Protein AF-O74449-F1 (afdb_monomer_lite)

pLDDT: mean 75.25, std 17.98, range [27.23, 94.94]

Foldseek 3Di:
DDDPPDQQPCPDLLNVLVVCVVVVVLVVSLVSLVVVLPDPPDDPVSNLVSLLSNLLSCLLVVHAPVVNVVVQCVSVVNDHDLVSVQSSLVSNLVRDDDELVSLVVVLVVCVVNLCSLVPDPCVLVRLVSNLVRCLVNVNCVSSLVSLVVDPDPSSVVSNVVSVVSVVVVVVVVVVVVPDDDDDPVVVLVVVVVVLVVVVVCCCCVVVVVVVVVCVPPDPCPVVVVVVVVVVVVVVVVVVVVVVCVPPCDDSVVVVVVSVVVVVVVD

Structure (mmCIF, N/CA/C/O backbone):
data_AF-O74449-F1
#
_entry.id   AF-O74449-F1
#
loop_
_atom_site.group_PDB
_atom_site.id
_atom_site.type_symbol
_atom_site.label_atom_id
_atom_site.label_alt_id
_atom_site.label_comp_id
_atom_site.label_asym_id
_atom_site.label_entity_id
_atom_site.label_seq_id
_atom_site.pdbx_PDB_ins_code
_atom_site.Cartn_x
_atom_site.Cartn_y
_atom_site.Cartn_z
_atom_site.occupancy
_atom_site.B_iso_or_equiv
_atom_site.auth_seq_id
_atom_site.auth_comp_id
_atom_site.auth_asym_id
_atom_site.auth_atom_id
_atom_site.pdbx_PDB_model_num
ATOM 1 N N . MET A 1 1 ? 15.857 12.775 5.381 1.00 32.34 1 MET A N 1
ATOM 2 C CA . MET A 1 1 ? 16.836 12.946 4.287 1.00 32.34 1 MET A CA 1
ATOM 3 C C . MET A 1 1 ? 16.073 13.401 3.056 1.00 32.34 1 MET A C 1
ATOM 5 O O . MET A 1 1 ? 15.178 12.687 2.630 1.00 32.34 1 MET A O 1
ATOM 9 N N . ALA A 1 2 ? 16.345 14.603 2.548 1.00 27.27 2 ALA A N 1
ATOM 10 C CA . ALA A 1 2 ? 15.782 15.055 1.280 1.00 27.27 2 ALA A CA 1
ATOM 11 C C . ALA A 1 2 ? 16.576 14.384 0.153 1.00 27.27 2 ALA A C 1
ATOM 13 O O . ALA A 1 2 ? 17.736 14.726 -0.070 1.00 27.27 2 ALA A O 1
ATOM 14 N N . SER A 1 3 ? 15.977 13.386 -0.498 1.00 27.23 3 SER A N 1
ATOM 15 C CA . SER A 1 3 ? 16.493 12.860 -1.760 1.00 27.23 3 SER A CA 1
ATOM 16 C C . SER A 1 3 ? 16.359 13.972 -2.793 1.00 27.23 3 SER A C 1
ATOM 18 O O . SER A 1 3 ? 15.248 14.414 -3.091 1.00 27.23 3 SER A O 1
ATOM 20 N N . ALA A 1 4 ? 17.489 14.485 -3.273 1.00 31.31 4 ALA A N 1
ATOM 21 C CA . ALA A 1 4 ? 17.517 15.398 -4.400 1.00 31.31 4 ALA A CA 1
ATOM 22 C C . ALA A 1 4 ? 17.011 14.631 -5.628 1.00 31.31 4 ALA A C 1
ATOM 24 O O . ALA A 1 4 ? 17.752 13.867 -6.245 1.00 31.31 4 ALA A O 1
ATOM 25 N N . THR A 1 5 ? 15.734 14.806 -5.963 1.00 40.56 5 THR A N 1
ATOM 26 C CA . THR A 1 5 ? 15.183 14.377 -7.244 1.00 40.56 5 THR A CA 1
ATOM 27 C C . THR A 1 5 ? 15.921 15.146 -8.334 1.00 40.56 5 THR A C 1
ATOM 29 O O . THR A 1 5 ? 15.710 16.343 -8.531 1.00 40.56 5 THR A O 1
ATOM 32 N N . LEU A 1 6 ? 16.857 14.463 -9.004 1.00 39.69 6 LEU A N 1
ATOM 33 C CA . LEU A 1 6 ? 17.461 14.928 -10.252 1.00 39.69 6 LEU A CA 1
ATOM 34 C C . LEU A 1 6 ? 16.340 15.455 -11.162 1.00 39.69 6 LEU A C 1
ATOM 36 O O . LEU A 1 6 ? 15.287 14.813 -11.229 1.00 39.69 6 LEU A O 1
ATOM 40 N N . PRO A 1 7 ? 16.523 16.603 -11.841 1.00 49.44 7 PRO A N 1
ATOM 41 C CA . PRO A 1 7 ? 15.507 17.118 -12.746 1.00 49.44 7 PRO A CA 1
ATOM 42 C C . PRO A 1 7 ? 15.209 16.038 -13.785 1.00 49.44 7 PRO A C 1
ATOM 44 O O . PRO A 1 7 ? 16.076 15.665 -14.574 1.00 49.44 7 PRO A O 1
ATOM 47 N N . MET A 1 8 ? 13.997 15.488 -13.722 1.00 59.91 8 MET A N 1
ATOM 48 C CA . MET A 1 8 ? 13.548 14.443 -14.628 1.00 59.91 8 MET A CA 1
ATOM 49 C C . MET A 1 8 ? 13.644 14.993 -16.054 1.00 59.91 8 MET A C 1
ATOM 51 O O . MET A 1 8 ? 13.137 16.084 -16.327 1.00 59.91 8 MET A O 1
ATOM 55 N N . ASP A 1 9 ? 14.336 14.290 -16.954 1.00 67.06 9 ASP A N 1
ATOM 56 C CA . ASP A 1 9 ? 14.479 14.765 -18.329 1.00 67.06 9 ASP A CA 1
ATOM 57 C C . ASP A 1 9 ? 13.122 14.688 -19.035 1.00 67.06 9 ASP A C 1
ATOM 59 O O . ASP A 1 9 ? 12.691 13.627 -19.501 1.00 67.06 9 ASP A O 1
ATOM 63 N N . TYR A 1 10 ? 12.453 15.841 -19.116 1.00 72.94 10 TYR A N 1
ATOM 64 C CA . TYR A 1 10 ? 11.158 16.026 -19.766 1.00 72.94 10 TYR A CA 1
ATOM 65 C C . TYR A 1 10 ? 11.152 15.664 -21.260 1.00 72.94 10 TYR A C 1
ATOM 67 O O . TYR A 1 10 ? 10.082 15.660 -21.867 1.00 72.94 10 TYR A O 1
ATOM 75 N N . LYS A 1 11 ? 12.313 15.377 -21.867 1.00 78.69 11 LYS A N 1
ATOM 76 C CA . LYS A 1 11 ? 12.417 14.877 -23.246 1.00 78.69 11 LYS A CA 1
ATOM 77 C C . LYS A 1 11 ? 12.173 13.375 -23.364 1.00 78.69 11 LYS A C 1
ATOM 79 O O . LYS A 1 11 ? 11.877 12.898 -24.457 1.00 78.69 11 LYS A O 1
ATOM 84 N N . THR A 1 12 ? 12.306 12.625 -22.274 1.00 84.62 12 THR A N 1
ATOM 85 C CA . THR A 1 12 ? 11.960 11.198 -22.262 1.00 84.62 12 THR A CA 1
ATOM 86 C C . THR A 1 12 ? 10.437 11.031 -22.248 1.00 84.62 12 THR A C 1
ATOM 88 O O . THR A 1 12 ? 9.750 11.902 -21.714 1.00 84.62 12 THR A O 1
ATOM 91 N N . PRO A 1 13 ? 9.866 9.930 -22.776 1.00 87.88 13 PRO A N 1
ATOM 92 C CA . PRO A 1 13 ? 8.419 9.720 -22.711 1.00 87.88 13 PRO A CA 1
ATOM 93 C C . PRO A 1 13 ? 7.884 9.718 -21.272 1.00 87.88 13 PRO A C 1
ATOM 95 O O . PRO A 1 13 ? 6.854 10.330 -21.003 1.00 87.88 13 PRO A O 1
ATOM 98 N N . PHE A 1 14 ? 8.621 9.108 -20.335 1.00 89.31 14 PHE A N 1
ATOM 99 C CA . PHE A 1 14 ? 8.291 9.140 -18.909 1.00 89.31 14 PHE A CA 1
ATOM 100 C C . PHE A 1 14 ? 8.346 10.561 -18.332 1.00 89.31 14 PHE A C 1
ATOM 102 O O . PHE A 1 14 ? 7.378 11.011 -17.724 1.00 89.31 14 PHE A O 1
ATOM 109 N N . GLY A 1 15 ? 9.430 11.306 -18.579 1.00 87.38 15 GLY A N 1
ATOM 110 C CA . GLY A 1 15 ? 9.534 12.696 -18.137 1.00 87.38 15 GLY A CA 1
ATOM 111 C C . GLY A 1 15 ? 8.420 13.563 -18.722 1.00 87.38 15 GLY A C 1
ATOM 112 O O . GLY A 1 15 ? 7.782 14.323 -17.999 1.00 87.38 15 GLY A O 1
ATOM 113 N N . TYR A 1 16 ? 8.115 13.414 -20.011 1.00 91.25 16 TYR A N 1
ATOM 114 C CA . TYR A 1 16 ? 7.020 14.134 -20.655 1.00 91.25 16 TYR A CA 1
ATOM 115 C C . TYR A 1 16 ? 5.657 13.793 -20.035 1.00 91.25 16 TYR A C 1
ATOM 117 O O . TYR A 1 16 ? 4.866 14.699 -19.775 1.00 91.25 16 TYR A O 1
ATOM 125 N N . ALA A 1 17 ? 5.399 12.523 -19.717 1.00 92.31 17 ALA A N 1
ATOM 126 C CA . ALA A 1 17 ? 4.199 12.132 -18.985 1.00 92.31 17 ALA A CA 1
ATOM 127 C C . ALA A 1 17 ? 4.136 12.769 -17.589 1.00 92.31 17 ALA A C 1
ATOM 129 O O . ALA A 1 17 ? 3.095 13.309 -17.210 1.00 92.31 17 ALA A O 1
ATOM 130 N N . TYR A 1 18 ? 5.246 12.776 -16.848 1.00 89.44 18 TYR A N 1
ATOM 131 C CA . TYR A 1 18 ? 5.324 13.434 -15.543 1.00 89.44 18 TYR A CA 1
ATOM 132 C C . TYR A 1 18 ? 5.055 14.942 -15.648 1.00 89.44 18 TYR A C 1
ATOM 134 O O . TYR A 1 18 ? 4.307 15.495 -14.845 1.00 89.44 18 TYR A O 1
ATOM 142 N N . LYS A 1 19 ? 5.569 15.611 -16.688 1.00 90.12 19 LYS A N 1
ATOM 143 C CA . LYS A 1 19 ? 5.239 17.015 -16.976 1.00 90.12 19 LYS A CA 1
ATOM 144 C C . LYS A 1 19 ? 3.739 17.218 -17.175 1.00 90.12 19 LYS A C 1
ATOM 146 O O . LYS A 1 19 ? 3.170 18.125 -16.579 1.00 90.12 19 LYS A O 1
ATOM 151 N N . LEU A 1 20 ? 3.109 16.395 -18.016 1.00 91.69 20 LEU A N 1
ATOM 152 C CA . LEU A 1 20 ? 1.672 16.484 -18.290 1.00 91.69 20 LEU A CA 1
ATOM 153 C C . LEU A 1 20 ? 0.843 16.281 -17.019 1.00 91.69 20 LEU A C 1
ATOM 155 O O . LEU A 1 20 ? -0.128 17.002 -16.817 1.00 91.69 20 LEU A O 1
ATOM 159 N N . TYR A 1 21 ? 1.257 15.355 -16.155 1.00 90.56 21 TYR A N 1
ATOM 160 C CA . TYR A 1 21 ? 0.638 15.132 -14.851 1.00 90.56 21 TYR A CA 1
ATOM 161 C C . TYR A 1 21 ? 0.740 16.370 -13.947 1.00 90.56 21 TYR A C 1
ATOM 163 O O . TYR A 1 21 ? -0.271 16.860 -13.456 1.00 90.56 21 TYR A O 1
ATOM 171 N N . VAL A 1 22 ? 1.931 16.964 -13.813 1.00 89.56 22 VAL A N 1
ATOM 172 C CA . VAL A 1 22 ? 2.123 18.204 -13.033 1.00 89.56 22 VAL A CA 1
ATOM 173 C C . VAL A 1 22 ? 1.316 19.383 -13.608 1.00 89.56 22 VAL A C 1
ATOM 175 O O . VAL A 1 22 ? 0.885 20.263 -12.866 1.00 89.56 22 VAL A O 1
ATOM 178 N N . GLU A 1 23 ? 1.073 19.400 -14.921 1.00 89.38 23 GLU A N 1
ATOM 179 C CA . GLU A 1 23 ? 0.208 20.377 -15.600 1.00 89.38 23 GLU A CA 1
ATOM 180 C C . GLU A 1 23 ? -1.305 20.081 -15.463 1.00 89.38 23 GLU A C 1
ATOM 182 O O . GLU A 1 23 ? -2.114 20.824 -16.023 1.00 89.38 23 GLU A O 1
ATOM 187 N N . GLY A 1 24 ? -1.706 19.018 -14.753 1.00 88.12 24 GLY A N 1
ATOM 188 C CA . GLY A 1 24 ? -3.107 18.608 -14.577 1.00 88.12 24 GLY A CA 1
ATOM 189 C C . GLY A 1 24 ? -3.745 17.998 -15.831 1.00 88.12 24 GLY A C 1
ATOM 190 O O . GLY A 1 24 ? -4.963 18.043 -16.003 1.00 88.12 24 GLY A O 1
ATOM 191 N N . LYS A 1 25 ? -2.932 17.474 -16.756 1.00 92.44 25 LYS A N 1
ATOM 192 C CA . LYS A 1 25 ? -3.372 16.805 -17.992 1.00 92.44 25 LYS A CA 1
ATOM 193 C C . LYS A 1 25 ? -3.336 15.285 -17.825 1.00 92.44 25 LYS A C 1
ATOM 195 O O . LYS A 1 25 ? -2.714 14.584 -18.625 1.00 92.44 25 LYS A O 1
ATOM 200 N N . ASP A 1 26 ? -4.026 14.789 -16.806 1.00 92.00 26 ASP A N 1
ATOM 201 C CA . ASP A 1 26 ? -3.977 13.399 -16.335 1.00 92.00 26 ASP A CA 1
ATOM 202 C C . ASP A 1 26 ? -4.237 12.371 -17.443 1.00 92.00 26 ASP A C 1
ATOM 204 O O . ASP A 1 26 ? -3.432 11.470 -17.647 1.00 92.00 26 ASP A O 1
ATOM 208 N N . GLU A 1 27 ? -5.296 12.557 -18.238 1.00 93.94 27 GLU A N 1
ATOM 209 C CA . GLU A 1 27 ? -5.636 11.657 -19.356 1.00 93.94 27 GLU A CA 1
ATOM 210 C C . GLU A 1 27 ? -4.529 11.585 -20.418 1.00 93.94 27 GLU A C 1
ATOM 212 O O . GLU A 1 27 ? -4.228 10.521 -20.959 1.00 93.94 27 GLU A O 1
ATOM 217 N N . HIS A 1 28 ? -3.879 12.717 -20.708 1.00 94.94 28 HIS A N 1
ATOM 218 C CA . HIS A 1 28 ? -2.774 12.741 -21.666 1.00 94.94 28 HIS A CA 1
ATOM 219 C C . HIS A 1 28 ? -1.523 12.103 -21.060 1.00 94.94 28 HIS A C 1
ATOM 221 O O . HIS A 1 28 ? -0.805 11.396 -21.761 1.00 94.94 28 HIS A O 1
ATOM 227 N N . SER A 1 29 ? -1.269 12.327 -19.768 1.00 93.56 29 SER A N 1
ATOM 228 C CA . SER A 1 29 ? -0.182 11.668 -19.044 1.00 93.56 29 SER A CA 1
ATOM 229 C C . SER A 1 29 ? -0.352 10.146 -19.068 1.00 93.56 29 SER A C 1
ATOM 231 O O . SER A 1 29 ? 0.552 9.447 -19.526 1.00 93.56 29 SER A O 1
ATOM 233 N N . LEU A 1 30 ? -1.538 9.642 -18.706 1.00 94.38 30 LEU A N 1
ATOM 234 C CA . LEU A 1 30 ? -1.885 8.220 -18.769 1.00 94.38 30 LEU A CA 1
ATOM 235 C C . LEU A 1 30 ? -1.706 7.646 -20.173 1.00 94.38 30 LEU A C 1
ATOM 237 O O . LEU A 1 30 ? -1.096 6.593 -20.324 1.00 94.38 30 LEU A O 1
ATOM 241 N N . TYR A 1 31 ? -2.161 8.348 -21.213 1.00 94.50 31 TYR A N 1
ATOM 242 C CA . TYR A 1 31 ? -1.970 7.901 -22.594 1.00 94.50 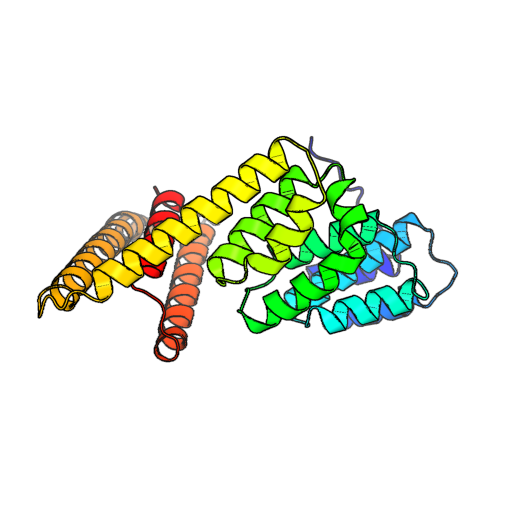31 TYR A CA 1
ATOM 243 C C . TYR A 1 31 ? -0.486 7.737 -22.965 1.00 94.50 31 TYR A C 1
ATOM 245 O O . TYR A 1 31 ? -0.102 6.758 -23.612 1.00 94.50 31 TYR A O 1
ATOM 253 N N . ILE A 1 32 ? 0.374 8.677 -22.559 1.00 93.00 32 ILE A N 1
ATOM 254 C CA . ILE A 1 32 ? 1.818 8.580 -22.809 1.00 93.00 32 ILE A CA 1
ATOM 255 C C . ILE A 1 32 ? 2.437 7.438 -21.993 1.00 93.00 32 ILE A C 1
ATOM 257 O O . ILE A 1 32 ? 3.229 6.676 -22.549 1.00 93.00 32 ILE A O 1
ATOM 261 N N . LEU A 1 33 ? 2.057 7.277 -20.720 1.00 93.56 33 LEU A N 1
ATOM 262 C CA . LEU A 1 33 ? 2.532 6.184 -19.862 1.00 93.56 33 LEU A CA 1
ATOM 263 C C . LEU A 1 33 ? 2.132 4.818 -20.410 1.00 93.56 33 LEU A C 1
ATOM 265 O O . LEU A 1 33 ? 2.965 3.923 -20.476 1.00 93.56 33 LEU A O 1
ATOM 269 N N . ASP A 1 34 ? 0.900 4.669 -20.884 1.00 92.06 34 ASP A N 1
ATOM 270 C CA . ASP A 1 34 ? 0.403 3.424 -21.462 1.00 92.06 34 ASP A CA 1
ATOM 271 C C . ASP A 1 34 ? 1.179 3.009 -22.706 1.00 92.06 34 ASP A C 1
ATOM 273 O O . ASP A 1 34 ? 1.490 1.832 -22.887 1.00 92.06 34 ASP A O 1
ATOM 277 N N . ASN A 1 35 ? 1.515 3.971 -23.563 1.00 90.44 35 ASN A N 1
ATOM 278 C CA . ASN A 1 35 ? 2.356 3.709 -24.726 1.00 90.44 35 ASN A CA 1
ATOM 279 C C . ASN A 1 35 ? 3.802 3.423 -24.319 1.00 90.44 35 ASN A C 1
ATOM 281 O O . ASN A 1 35 ? 4.443 2.562 -24.914 1.00 90.44 35 ASN A O 1
ATOM 285 N N . TYR A 1 36 ? 4.313 4.117 -23.301 1.00 89.44 36 TYR A N 1
ATOM 286 C CA . TYR A 1 36 ? 5.655 3.894 -22.778 1.00 89.44 36 TYR A CA 1
ATOM 287 C C . TYR A 1 36 ? 5.809 2.486 -22.190 1.00 89.44 36 TYR A C 1
ATOM 289 O O . TYR A 1 36 ? 6.728 1.774 -22.575 1.00 89.44 36 TYR A O 1
ATOM 297 N N . LEU A 1 37 ? 4.875 2.047 -21.345 1.00 89.94 37 LEU A N 1
ATOM 298 C CA . LEU A 1 37 ? 4.890 0.730 -20.700 1.00 89.94 37 LEU A CA 1
ATOM 299 C C . LEU A 1 37 ? 4.710 -0.431 -21.695 1.00 89.94 37 LEU A C 1
ATOM 301 O O . LEU A 1 37 ? 5.245 -1.513 -21.483 1.00 89.94 37 LEU A O 1
ATOM 305 N N . LYS A 1 38 ? 4.014 -0.217 -22.819 1.00 86.44 38 LYS A N 1
ATOM 306 C CA . LYS A 1 38 ? 3.891 -1.227 -23.889 1.00 86.44 38 LYS A CA 1
ATOM 307 C C . LYS A 1 38 ? 5.181 -1.440 -24.688 1.00 86.44 38 LYS A C 1
ATOM 309 O O . LYS A 1 38 ? 5.304 -2.454 -25.374 1.00 86.44 38 LYS A O 1
ATOM 314 N N . ASN A 1 39 ? 6.126 -0.501 -24.645 1.00 81.25 39 ASN A N 1
ATOM 315 C CA . ASN A 1 39 ? 7.366 -0.595 -25.409 1.00 81.25 39 ASN A CA 1
ATOM 316 C C . ASN A 1 39 ? 8.430 -1.377 -24.625 1.00 81.25 39 ASN A C 1
ATOM 318 O O . ASN A 1 39 ? 8.831 -0.982 -23.536 1.00 81.25 39 ASN A O 1
ATOM 322 N N . ALA A 1 40 ? 8.970 -2.442 -25.223 1.00 62.62 40 ALA A N 1
ATOM 323 C CA . ALA A 1 40 ? 9.941 -3.347 -24.590 1.00 62.62 40 ALA A CA 1
ATOM 324 C C . ALA A 1 40 ? 11.326 -2.730 -24.271 1.00 62.62 40 ALA A C 1
ATOM 326 O O . ALA A 1 40 ? 12.188 -3.414 -23.731 1.00 62.62 40 ALA A O 1
ATOM 327 N N . ASN A 1 41 ? 11.557 -1.455 -24.603 1.00 70.06 41 ASN A N 1
ATOM 328 C CA . ASN A 1 41 ? 12.865 -0.792 -24.498 1.00 70.06 41 ASN A CA 1
ATOM 329 C C . ASN A 1 41 ? 13.006 0.116 -23.260 1.00 70.06 41 ASN A C 1
ATOM 331 O O . ASN A 1 41 ? 13.915 0.946 -23.205 1.00 70.06 41 ASN A O 1
ATOM 335 N N . CYS A 1 42 ? 12.106 0.015 -22.284 1.00 70.75 42 CYS A N 1
ATOM 336 C CA . CYS A 1 42 ? 12.210 0.767 -21.034 1.00 70.75 42 CYS A CA 1
ATOM 337 C C . CYS A 1 42 ? 13.279 0.139 -20.130 1.00 70.75 42 CYS A C 1
ATOM 339 O O . CYS A 1 42 ? 13.324 -1.082 -19.987 1.00 70.75 42 CYS A O 1
ATOM 341 N N . SER A 1 43 ? 14.133 0.954 -19.502 1.00 75.94 43 SER A N 1
ATOM 342 C CA . SER A 1 43 ? 14.986 0.432 -18.434 1.00 75.94 43 SER A CA 1
ATOM 343 C C . SER A 1 43 ? 14.114 0.063 -17.231 1.00 75.94 43 SER A C 1
ATOM 345 O O . SER A 1 43 ? 13.076 0.679 -16.994 1.00 75.94 43 SER A O 1
ATOM 347 N N . GLU A 1 44 ? 14.520 -0.953 -16.474 1.00 70.81 44 GLU A N 1
ATOM 348 C CA . GLU A 1 44 ? 13.729 -1.499 -15.362 1.00 70.81 44 GLU A CA 1
ATOM 349 C C . GLU A 1 44 ? 13.326 -0.412 -14.346 1.00 70.81 44 GLU A C 1
ATOM 351 O O . GLU A 1 44 ? 12.148 -0.254 -14.033 1.00 70.81 44 GLU A O 1
ATOM 356 N N . ASN A 1 45 ? 14.272 0.450 -13.954 1.00 72.94 45 ASN A N 1
ATOM 357 C CA . ASN A 1 45 ? 14.007 1.557 -13.029 1.00 72.94 45 ASN A CA 1
ATOM 358 C C . ASN A 1 45 ? 12.982 2.572 -13.563 1.00 72.94 45 ASN A C 1
ATOM 360 O O . ASN A 1 45 ? 12.178 3.096 -12.793 1.00 72.94 45 ASN A O 1
ATOM 364 N N . THR A 1 46 ? 13.002 2.895 -14.861 1.00 83.19 46 THR A N 1
ATOM 365 C CA . THR A 1 46 ? 12.032 3.849 -15.425 1.00 83.19 46 THR A CA 1
ATOM 366 C C . THR A 1 46 ? 10.680 3.194 -15.671 1.00 83.19 46 THR A C 1
ATOM 368 O O . THR A 1 46 ? 9.665 3.886 -15.641 1.00 83.19 46 THR A O 1
ATOM 371 N N . TYR A 1 47 ? 10.650 1.876 -15.879 1.00 87.81 47 TYR A N 1
ATOM 372 C CA . TYR A 1 47 ? 9.419 1.103 -15.989 1.00 87.81 47 TYR A CA 1
ATOM 373 C C . TYR A 1 47 ? 8.642 1.105 -14.669 1.00 87.81 47 TYR A C 1
ATOM 375 O O . TYR A 1 47 ? 7.470 1.484 -14.655 1.00 87.81 47 TYR A O 1
ATOM 383 N N . GLU A 1 48 ? 9.302 0.776 -13.552 1.00 87.19 48 GLU A N 1
ATOM 384 C CA . GLU A 1 48 ? 8.673 0.806 -12.225 1.00 87.19 48 GLU A CA 1
ATOM 385 C C . GLU A 1 48 ? 8.137 2.203 -11.884 1.00 87.19 48 GLU A C 1
ATOM 387 O O . GLU A 1 48 ? 6.984 2.349 -11.477 1.00 87.19 48 GLU A O 1
ATOM 392 N N . GLN A 1 49 ? 8.934 3.251 -12.118 1.00 87.94 49 GLN A N 1
ATOM 393 C CA . GLN A 1 49 ? 8.522 4.635 -11.860 1.00 87.94 49 GLN A CA 1
ATOM 394 C C . GLN A 1 49 ? 7.344 5.077 -12.737 1.00 87.94 49 GLN A C 1
ATOM 396 O O . GLN A 1 49 ? 6.417 5.722 -12.241 1.00 87.94 49 GLN A O 1
ATOM 401 N N . ALA A 1 50 ? 7.348 4.721 -14.025 1.00 89.81 50 ALA A N 1
ATOM 402 C CA . ALA A 1 50 ? 6.241 5.015 -14.930 1.00 89.81 50 ALA A CA 1
ATOM 403 C C . ALA A 1 50 ? 4.952 4.311 -14.493 1.00 89.81 50 ALA A C 1
ATOM 405 O O . ALA A 1 50 ? 3.873 4.904 -14.542 1.00 89.81 50 ALA A O 1
ATOM 406 N N . LEU A 1 51 ? 5.060 3.071 -14.018 1.00 91.12 51 LEU A N 1
ATOM 407 C CA . LEU A 1 51 ? 3.917 2.313 -13.533 1.00 91.12 51 LEU A CA 1
ATOM 408 C C . LEU A 1 51 ? 3.375 2.866 -12.211 1.00 91.12 51 LEU A C 1
ATOM 410 O O . LEU A 1 51 ? 2.163 3.008 -12.074 1.00 91.12 51 LEU A O 1
ATOM 414 N N . ILE A 1 52 ? 4.242 3.242 -11.267 1.00 89.81 52 ILE A N 1
ATOM 415 C CA . ILE A 1 52 ? 3.832 3.895 -10.013 1.00 89.81 52 ILE A CA 1
ATOM 416 C C . ILE A 1 52 ? 3.117 5.220 -10.309 1.00 89.81 52 ILE A C 1
ATOM 418 O O . ILE A 1 52 ? 2.068 5.500 -9.724 1.00 89.81 52 ILE A O 1
ATOM 422 N N . LEU A 1 53 ? 3.627 6.013 -11.258 1.00 91.00 53 LEU A N 1
ATOM 423 C CA . LEU A 1 53 ? 2.958 7.238 -11.697 1.00 91.00 53 LEU A CA 1
ATOM 424 C C . LEU A 1 53 ? 1.586 6.939 -12.319 1.00 91.00 53 LEU A C 1
ATOM 426 O O . LEU A 1 53 ? 0.606 7.591 -11.971 1.00 91.00 53 LEU A O 1
ATOM 430 N N . CYS A 1 54 ? 1.491 5.917 -13.174 1.00 93.56 54 CYS A N 1
ATOM 431 C CA . CYS A 1 54 ? 0.221 5.473 -13.749 1.00 93.56 54 CYS A CA 1
ATOM 432 C C . CYS A 1 54 ? -0.795 5.103 -12.656 1.00 93.56 54 CYS A C 1
ATOM 434 O O . CYS A 1 54 ? -1.932 5.567 -12.696 1.00 93.56 54 CYS A O 1
ATOM 436 N N . LEU A 1 55 ? -0.387 4.313 -11.657 1.00 92.06 55 LEU A N 1
ATOM 437 C CA . LEU A 1 55 ? -1.241 3.937 -10.526 1.00 92.06 55 LEU A CA 1
ATOM 438 C C . LEU A 1 55 ? -1.681 5.142 -9.695 1.00 92.06 55 LEU A C 1
ATOM 440 O O . LEU A 1 55 ? -2.822 5.190 -9.243 1.00 92.06 55 LEU A O 1
ATOM 444 N N . THR A 1 56 ? -0.789 6.115 -9.513 1.00 90.62 56 THR A N 1
ATOM 445 C CA . THR A 1 56 ? -1.083 7.347 -8.773 1.00 90.62 56 THR A CA 1
ATOM 446 C C . THR A 1 56 ? -2.186 8.126 -9.476 1.00 90.62 56 THR A C 1
ATOM 448 O O . THR A 1 56 ? -3.224 8.388 -8.872 1.00 90.62 56 THR A O 1
ATOM 451 N N . ILE A 1 57 ? -2.026 8.379 -10.779 1.00 92.19 57 ILE A N 1
ATOM 452 C CA . ILE A 1 57 ? -3.028 9.092 -11.577 1.00 92.19 57 ILE A CA 1
ATOM 453 C C . ILE A 1 57 ? -4.357 8.323 -11.591 1.00 92.19 57 ILE A C 1
ATOM 455 O O . ILE A 1 57 ? -5.416 8.910 -11.383 1.00 92.19 57 ILE A O 1
ATOM 459 N N . MET A 1 58 ? -4.328 6.997 -11.778 1.00 93.06 58 MET A N 1
ATOM 460 C CA . MET A 1 58 ? -5.539 6.168 -11.724 1.00 93.06 58 MET A CA 1
ATOM 461 C C . MET A 1 58 ? -6.255 6.288 -10.372 1.00 93.06 58 MET A C 1
ATOM 463 O O . MET A 1 58 ? -7.479 6.430 -10.329 1.00 93.06 58 MET A O 1
ATOM 467 N N . CYS A 1 59 ? -5.511 6.264 -9.267 1.00 89.62 59 CYS A N 1
ATOM 468 C CA . CYS A 1 59 ? -6.082 6.396 -7.934 1.00 89.62 59 CYS A CA 1
ATOM 469 C C . CYS A 1 59 ? -6.702 7.786 -7.711 1.00 89.62 59 CYS A C 1
ATOM 471 O O . CYS A 1 59 ? -7.812 7.885 -7.186 1.00 89.62 59 CYS A O 1
ATOM 473 N N . GLU A 1 60 ? -6.040 8.855 -8.160 1.00 88.31 60 GLU A N 1
ATOM 474 C CA . GLU A 1 60 ? -6.557 10.229 -8.088 1.00 88.31 60 GLU A CA 1
ATOM 475 C C . GLU A 1 60 ? -7.820 10.427 -8.939 1.00 88.31 60 GLU A C 1
ATOM 477 O O . GLU A 1 60 ? -8.767 11.101 -8.521 1.00 88.31 60 GLU A O 1
ATOM 482 N N . GLN A 1 61 ? -7.894 9.749 -10.086 1.00 87.62 61 GLN A N 1
ATOM 483 C CA . GLN A 1 61 ? -9.092 9.660 -10.924 1.00 87.62 61 GLN A CA 1
ATOM 484 C C . GLN A 1 61 ? -10.202 8.770 -10.336 1.00 87.62 61 GLN A C 1
ATOM 486 O O . GLN A 1 61 ? -11.235 8.573 -10.979 1.00 87.62 61 GLN A O 1
ATOM 491 N N . ARG A 1 62 ? -10.027 8.247 -9.114 1.00 85.94 62 ARG A N 1
ATOM 492 C CA . ARG A 1 62 ? -10.975 7.358 -8.420 1.00 85.94 62 ARG A CA 1
ATOM 493 C C . ARG A 1 62 ? -11.264 6.065 -9.190 1.00 85.94 62 ARG A C 1
ATOM 495 O O . ARG A 1 62 ? -12.374 5.536 -9.103 1.00 85.94 62 ARG A O 1
ATOM 502 N N . ARG A 1 63 ? -10.277 5.550 -9.932 1.00 88.62 63 ARG A N 1
ATOM 503 C CA . ARG A 1 63 ? -10.352 4.207 -10.525 1.00 88.62 63 ARG A CA 1
ATOM 504 C C . ARG A 1 63 ? -10.484 3.159 -9.423 1.00 88.62 63 ARG A C 1
ATOM 506 O O . ARG A 1 63 ? -9.997 3.337 -8.303 1.00 88.62 63 ARG A O 1
ATOM 513 N N . SER A 1 64 ? -11.181 2.072 -9.731 1.00 89.12 64 SER A N 1
ATOM 514 C CA . SER A 1 64 ? -11.422 1.014 -8.747 1.00 89.12 64 SER A CA 1
ATOM 515 C C . SER A 1 64 ? -10.144 0.225 -8.446 1.00 89.12 64 SER A C 1
ATOM 517 O O . SER A 1 64 ? -9.227 0.163 -9.267 1.00 89.12 64 SER A O 1
ATOM 519 N N . TRP A 1 65 ? -10.095 -0.418 -7.274 1.00 90.62 65 TRP A N 1
ATOM 520 C CA . TRP A 1 65 ? -9.010 -1.340 -6.923 1.00 90.62 65 TRP A CA 1
ATOM 521 C C . TRP A 1 65 ? -8.810 -2.410 -8.005 1.00 90.62 65 TRP A C 1
ATOM 523 O O . TRP A 1 65 ? -7.688 -2.643 -8.445 1.00 90.62 65 TRP A O 1
ATOM 533 N N . THR A 1 66 ? -9.908 -3.003 -8.481 1.00 90.94 66 THR A N 1
ATOM 534 C CA . THR A 1 66 ? -9.900 -4.045 -9.513 1.00 90.94 66 THR A CA 1
ATOM 535 C C . THR A 1 66 ? -9.302 -3.556 -10.831 1.00 90.94 66 THR A C 1
ATOM 537 O O . THR A 1 66 ? -8.462 -4.243 -11.398 1.00 90.94 66 THR A O 1
ATOM 540 N N . GLU A 1 67 ? -9.655 -2.351 -11.293 1.00 91.88 67 GLU A N 1
ATOM 541 C CA . GLU A 1 67 ? -9.082 -1.779 -12.525 1.00 91.88 67 GLU A CA 1
ATOM 542 C C . GLU A 1 67 ? -7.560 -1.587 -12.416 1.00 91.88 67 GLU A C 1
ATOM 544 O O . GLU A 1 67 ? -6.820 -1.853 -13.365 1.00 91.88 67 GLU A O 1
ATOM 549 N N . MET A 1 68 ? -7.070 -1.137 -11.257 1.00 91.88 68 MET A N 1
ATOM 550 C CA . MET A 1 68 ? -5.628 -1.015 -11.012 1.00 91.88 68 MET A CA 1
ATOM 551 C C . MET A 1 68 ? -4.939 -2.378 -10.918 1.00 91.88 68 MET A C 1
ATOM 553 O O . MET A 1 68 ? -3.835 -2.546 -11.435 1.00 91.88 68 MET A O 1
ATOM 557 N N . GLU A 1 69 ? -5.594 -3.364 -10.306 1.00 92.12 69 GLU A N 1
ATOM 558 C CA . GLU A 1 69 ? -5.084 -4.730 -10.223 1.00 92.12 69 GLU A CA 1
ATOM 559 C C . GLU A 1 69 ? -4.949 -5.367 -11.612 1.00 92.12 69 GLU A C 1
ATOM 561 O O . GLU A 1 69 ? -3.900 -5.913 -11.951 1.00 92.12 69 GLU A O 1
ATOM 566 N N . GLU A 1 70 ? -5.975 -5.242 -12.453 1.00 92.00 70 GLU A N 1
ATOM 567 C CA . GLU A 1 70 ? -5.956 -5.713 -13.841 1.00 92.00 70 GLU A CA 1
ATOM 568 C C . GLU A 1 70 ? -4.832 -5.050 -14.643 1.00 92.00 70 GLU A C 1
ATOM 570 O O . GLU A 1 70 ? -4.113 -5.723 -15.388 1.00 92.00 70 GLU A O 1
ATOM 575 N N . LYS A 1 71 ? -4.618 -3.743 -14.441 1.00 91.25 71 LYS A N 1
ATOM 576 C CA . LYS A 1 71 ? -3.512 -3.004 -15.057 1.00 91.25 71 LYS A CA 1
ATOM 577 C C . LYS A 1 71 ? -2.155 -3.578 -14.656 1.00 91.25 71 LYS A C 1
ATOM 579 O O . LYS A 1 71 ? -1.298 -3.771 -15.521 1.00 91.25 71 LYS A O 1
ATOM 584 N N . LEU A 1 72 ? -1.949 -3.863 -13.372 1.00 92.62 72 LEU A N 1
ATOM 585 C CA . LEU A 1 72 ? -0.709 -4.454 -12.870 1.00 92.62 72 LEU A CA 1
ATOM 586 C C . LEU A 1 72 ? -0.482 -5.863 -13.418 1.00 92.62 72 LEU A C 1
ATOM 588 O O . LEU A 1 72 ? 0.608 -6.165 -13.907 1.00 92.62 72 LEU A O 1
ATOM 592 N N . LEU A 1 73 ? -1.515 -6.706 -13.391 1.00 91.56 73 LEU A N 1
ATOM 593 C CA . LEU A 1 73 ? -1.448 -8.071 -13.910 1.00 91.56 73 LEU A CA 1
ATOM 594 C C . LEU A 1 73 ? -1.142 -8.090 -15.411 1.00 91.56 73 LEU A C 1
ATOM 596 O O . LEU A 1 73 ? -0.369 -8.937 -15.858 1.00 91.56 73 LEU A O 1
ATOM 600 N N . HIS A 1 74 ? -1.684 -7.139 -16.176 1.00 90.69 74 HIS A N 1
ATOM 601 C CA . HIS A 1 74 ? -1.376 -6.982 -17.595 1.00 90.69 74 HIS A CA 1
ATOM 602 C C . HIS A 1 74 ? 0.094 -6.599 -17.833 1.00 90.69 74 HIS A C 1
ATOM 604 O O . HIS A 1 74 ? 0.761 -7.224 -18.655 1.00 90.69 74 HIS A O 1
ATOM 610 N N . ASN A 1 75 ? 0.616 -5.616 -17.090 1.00 87.94 75 ASN A N 1
ATOM 611 C CA . ASN A 1 75 ? 1.991 -5.121 -17.247 1.00 87.94 75 ASN A CA 1
ATOM 612 C C . ASN A 1 75 ? 3.061 -6.129 -16.793 1.00 87.94 75 ASN A C 1
ATOM 614 O O . ASN A 1 75 ? 4.155 -6.141 -17.350 1.00 87.94 75 ASN A O 1
ATOM 618 N N . TYR A 1 76 ? 2.758 -6.982 -15.812 1.00 86.44 76 TYR A N 1
ATOM 619 C CA . TYR A 1 76 ? 3.693 -7.985 -15.285 1.00 86.44 76 TYR A CA 1
ATOM 620 C C . TYR A 1 76 ? 3.373 -9.428 -15.696 1.00 86.44 76 TYR A C 1
ATOM 622 O O . TYR A 1 76 ? 3.893 -10.372 -15.101 1.00 86.44 76 TYR A O 1
ATOM 630 N N . GLN A 1 77 ? 2.500 -9.624 -16.691 1.00 84.81 77 GLN A N 1
ATOM 631 C CA . GLN A 1 77 ? 2.098 -10.953 -17.181 1.00 84.81 77 GLN A CA 1
ATOM 632 C C . GLN A 1 77 ? 1.689 -11.912 -16.040 1.00 84.81 77 GLN A C 1
ATOM 634 O O . GLN A 1 77 ? 2.004 -13.102 -16.044 1.00 84.81 77 GLN A O 1
ATOM 639 N N . GLY A 1 78 ? 1.007 -11.375 -15.025 1.00 81.62 78 GLY A N 1
ATOM 640 C CA . GLY A 1 78 ? 0.515 -12.111 -13.860 1.00 81.62 78 GLY A CA 1
ATOM 641 C C . GLY A 1 78 ? 1.467 -12.241 -12.661 1.00 81.62 78 GLY A C 1
ATOM 642 O O . GLY A 1 78 ? 1.011 -12.701 -11.617 1.00 81.62 78 GLY A O 1
ATOM 643 N N . LYS A 1 79 ? 2.745 -11.833 -12.743 1.00 87.12 79 LYS A N 1
ATOM 644 C CA . LYS A 1 79 ? 3.702 -11.896 -11.613 1.00 87.12 79 LYS A CA 1
ATOM 645 C C . LYS A 1 79 ? 4.194 -10.511 -11.194 1.00 87.12 79 LYS A C 1
ATOM 647 O O . LYS A 1 79 ? 5.260 -10.072 -11.610 1.00 87.12 79 LYS A O 1
ATOM 652 N N . ILE A 1 80 ? 3.411 -9.832 -10.362 1.00 90.06 80 ILE A N 1
ATOM 653 C CA . ILE A 1 80 ? 3.715 -8.474 -9.892 1.00 90.06 80 ILE A CA 1
ATOM 654 C C . ILE A 1 80 ? 4.840 -8.532 -8.837 1.00 90.06 80 ILE A C 1
ATOM 656 O O . ILE A 1 80 ? 4.694 -9.285 -7.874 1.00 90.06 80 ILE A O 1
ATOM 660 N N . PRO A 1 81 ? 5.933 -7.757 -8.974 1.00 90.50 81 PRO A N 1
ATOM 661 C CA . PRO A 1 81 ? 6.977 -7.665 -7.954 1.00 90.50 81 PRO A CA 1
ATOM 662 C C . PRO A 1 81 ? 6.453 -7.126 -6.616 1.00 90.50 81 PRO A C 1
ATOM 664 O O . PRO A 1 81 ? 5.657 -6.183 -6.593 1.00 90.50 81 PRO A O 1
ATOM 667 N N . ASP A 1 82 ? 6.959 -7.660 -5.501 1.00 91.50 82 ASP A N 1
ATOM 668 C CA . ASP A 1 82 ? 6.554 -7.260 -4.144 1.00 91.50 82 ASP A CA 1
ATOM 669 C C . ASP A 1 82 ? 6.736 -5.751 -3.895 1.00 91.50 82 ASP A C 1
ATOM 671 O O . ASP A 1 82 ? 5.889 -5.118 -3.263 1.00 91.50 82 ASP A O 1
ATOM 675 N N . SER A 1 83 ? 7.797 -5.148 -4.448 1.00 89.69 83 SER A N 1
ATOM 676 C CA . SER A 1 83 ? 8.057 -3.700 -4.389 1.00 89.69 83 SER A CA 1
ATOM 677 C C . SER A 1 83 ? 6.898 -2.881 -4.966 1.00 89.69 83 SER A C 1
ATOM 679 O O . SER A 1 83 ? 6.482 -1.876 -4.383 1.00 89.69 83 SER A O 1
ATOM 681 N N . ILE A 1 84 ? 6.339 -3.316 -6.095 1.00 91.69 84 ILE A N 1
ATOM 682 C CA . ILE A 1 84 ? 5.226 -2.643 -6.767 1.00 91.69 84 ILE A CA 1
ATOM 683 C C . ILE A 1 84 ? 3.924 -2.860 -6.012 1.00 91.69 84 ILE A C 1
ATOM 685 O O . ILE A 1 84 ? 3.160 -1.913 -5.846 1.00 91.69 84 ILE A O 1
ATOM 689 N N . VAL A 1 85 ? 3.687 -4.075 -5.518 1.00 92.94 85 VAL A N 1
ATOM 690 C CA . VAL A 1 85 ? 2.515 -4.389 -4.692 1.00 92.94 85 VAL A CA 1
ATOM 691 C C . VAL A 1 85 ? 2.470 -3.485 -3.460 1.00 92.94 85 VAL A C 1
ATOM 693 O O . VAL A 1 85 ? 1.452 -2.853 -3.186 1.00 92.94 85 VAL A O 1
ATOM 696 N N . VAL A 1 86 ? 3.591 -3.369 -2.747 1.00 92.31 86 VAL A N 1
ATOM 697 C CA . VAL A 1 86 ? 3.723 -2.517 -1.560 1.00 92.31 86 VAL A CA 1
ATOM 698 C C . VAL A 1 86 ? 3.445 -1.049 -1.894 1.00 92.31 86 VAL A C 1
ATOM 700 O O . VAL A 1 86 ? 2.652 -0.409 -1.203 1.00 92.31 86 VAL A O 1
ATOM 703 N N . ASN A 1 87 ? 4.043 -0.522 -2.967 1.00 90.56 87 ASN A N 1
ATOM 704 C CA . ASN A 1 87 ? 3.809 0.860 -3.394 1.00 90.56 87 ASN A CA 1
ATOM 705 C C . ASN A 1 87 ? 2.351 1.096 -3.794 1.00 90.56 87 ASN A C 1
ATOM 707 O O . ASN A 1 87 ? 1.758 2.076 -3.364 1.00 90.56 87 ASN A O 1
ATOM 711 N N . TRP A 1 88 ? 1.747 0.179 -4.548 1.00 92.50 88 TRP A N 1
ATOM 712 C CA . TRP A 1 88 ? 0.344 0.268 -4.941 1.00 92.50 88 TRP A CA 1
ATOM 713 C C . TRP A 1 88 ? -0.592 0.330 -3.730 1.00 92.50 88 TRP A C 1
ATOM 715 O O . TRP A 1 88 ? -1.472 1.189 -3.680 1.00 92.50 88 TRP A O 1
ATOM 725 N N . ILE A 1 89 ? -0.369 -0.524 -2.726 1.00 93.25 89 ILE A N 1
ATOM 726 C CA . ILE A 1 89 ? -1.143 -0.518 -1.479 1.00 93.25 89 ILE A CA 1
ATOM 727 C C . ILE A 1 89 ? -1.010 0.830 -0.768 1.00 93.25 89 ILE A C 1
ATOM 729 O O . ILE A 1 89 ? -2.016 1.399 -0.346 1.00 93.25 89 ILE A O 1
ATOM 733 N N . ILE A 1 90 ? 0.211 1.358 -0.653 1.00 90.56 90 ILE A N 1
ATOM 734 C CA . ILE A 1 90 ? 0.460 2.665 -0.031 1.00 90.56 90 ILE A CA 1
ATOM 735 C C . ILE A 1 90 ? -0.263 3.770 -0.807 1.00 90.56 90 ILE A C 1
ATOM 737 O O . ILE A 1 90 ? -1.051 4.502 -0.207 1.00 90.56 90 ILE A O 1
ATOM 741 N N . THR A 1 91 ? -0.068 3.841 -2.127 1.00 88.31 91 THR A N 1
ATOM 742 C CA . THR A 1 91 ? -0.717 4.820 -3.008 1.00 88.31 91 THR A CA 1
ATOM 743 C C . THR A 1 91 ? -2.235 4.769 -2.861 1.00 88.31 91 THR A C 1
ATOM 745 O O . THR A 1 91 ? -2.873 5.814 -2.733 1.00 88.31 91 THR A O 1
ATOM 748 N N . TYR A 1 92 ? -2.824 3.572 -2.829 1.00 91.06 92 TYR A N 1
ATOM 749 C CA . TYR A 1 92 ? -4.270 3.421 -2.713 1.00 91.06 92 TYR A CA 1
ATOM 750 C C . TYR A 1 92 ? -4.792 3.858 -1.341 1.00 91.06 92 TYR A C 1
ATOM 752 O O . TYR A 1 92 ? -5.774 4.596 -1.270 1.00 91.06 92 TYR A O 1
ATOM 760 N N . LEU A 1 93 ? -4.117 3.454 -0.257 1.00 89.81 93 LEU A N 1
ATOM 761 C CA . LEU A 1 93 ? -4.477 3.832 1.114 1.00 89.81 93 LEU A CA 1
ATOM 762 C C . LEU A 1 93 ? -4.372 5.338 1.368 1.00 89.81 93 LEU A C 1
ATOM 764 O O . LEU A 1 93 ? -5.089 5.854 2.221 1.00 89.81 93 LEU A O 1
ATOM 768 N N . GLU A 1 94 ? -3.480 6.033 0.665 1.00 86.56 94 GLU A N 1
ATOM 769 C CA . GLU A 1 94 ? -3.272 7.476 0.820 1.00 86.56 94 GLU A CA 1
ATOM 770 C C . GLU A 1 94 ? -4.263 8.322 0.020 1.00 86.56 94 GLU A C 1
ATOM 772 O O . GLU A 1 94 ? -4.643 9.399 0.477 1.00 86.56 94 GLU A O 1
ATOM 777 N N . ASN A 1 95 ? -4.705 7.838 -1.142 1.00 81.94 95 ASN A N 1
ATOM 778 C CA . ASN A 1 95 ? -5.481 8.646 -2.085 1.00 81.94 95 ASN A CA 1
ATOM 779 C C . ASN A 1 95 ? -6.967 8.258 -2.179 1.00 81.94 95 ASN A C 1
ATOM 781 O O . ASN A 1 95 ? -7.755 8.998 -2.770 1.00 81.94 95 ASN A O 1
ATOM 785 N N . SER A 1 96 ? -7.380 7.131 -1.590 1.00 82.94 96 SER A N 1
ATOM 786 C CA . SER A 1 96 ? -8.758 6.632 -1.706 1.00 82.94 96 SER A CA 1
ATOM 787 C C . SER A 1 96 ? -9.654 6.993 -0.523 1.00 82.94 96 SER A C 1
ATOM 789 O O . SER A 1 96 ? -9.278 6.894 0.643 1.00 82.94 96 SER A O 1
ATOM 791 N N . GLU A 1 97 ? -10.912 7.323 -0.825 1.00 82.25 97 GLU A N 1
ATOM 792 C CA . GLU A 1 97 ? -11.994 7.358 0.162 1.00 82.25 97 GLU A CA 1
ATOM 793 C C . GLU A 1 97 ? -12.595 5.950 0.305 1.00 82.25 97 GLU A C 1
ATOM 795 O O . GLU A 1 97 ? -13.161 5.401 -0.644 1.00 82.25 97 GLU A O 1
ATOM 800 N N . PHE A 1 98 ? -12.491 5.355 1.494 1.00 84.38 98 PHE A N 1
ATOM 801 C CA . PHE A 1 98 ? -12.959 3.989 1.732 1.00 84.38 98 PHE A CA 1
ATOM 802 C C . PHE A 1 98 ? -14.456 3.923 2.052 1.00 84.38 98 PHE A C 1
ATOM 804 O O . PHE A 1 98 ? -14.941 4.487 3.035 1.00 84.38 98 PHE A O 1
ATOM 811 N N . THR A 1 99 ? -15.183 3.168 1.235 1.00 85.25 99 THR A N 1
ATOM 812 C CA . THR A 1 99 ? -16.529 2.666 1.506 1.00 85.25 99 THR A CA 1
ATOM 813 C C . THR A 1 99 ? -16.441 1.204 1.947 1.00 85.25 99 THR A C 1
ATOM 815 O O . THR A 1 99 ? -15.420 0.545 1.759 1.00 85.25 99 THR A O 1
ATOM 818 N N . LYS A 1 100 ? -17.515 0.651 2.529 1.00 86.94 100 LYS A N 1
ATOM 819 C CA . LYS A 1 100 ? -17.536 -0.789 2.856 1.00 86.94 100 LYS A CA 1
ATOM 820 C C . LYS A 1 100 ? -17.301 -1.652 1.608 1.00 86.94 100 LYS A C 1
ATOM 822 O O . LYS A 1 100 ? -16.621 -2.665 1.686 1.00 86.94 100 LYS A O 1
ATOM 827 N N . GLU A 1 101 ? -17.836 -1.232 0.465 1.00 88.06 101 GLU A N 1
ATOM 828 C CA . GLU A 1 101 ? -17.762 -1.974 -0.794 1.00 88.06 101 GLU A CA 1
ATOM 829 C C . GLU A 1 101 ? -16.349 -1.987 -1.390 1.00 88.06 101 GLU A C 1
ATOM 831 O O . GLU A 1 101 ? -15.805 -3.064 -1.634 1.00 88.06 101 GLU A O 1
ATOM 836 N N . ASN A 1 102 ? -15.717 -0.821 -1.570 1.00 88.19 102 ASN A N 1
ATOM 837 C CA . ASN A 1 102 ? -14.370 -0.774 -2.149 1.00 88.19 102 ASN A CA 1
ATOM 838 C C . ASN A 1 102 ? -13.314 -1.361 -1.198 1.00 88.19 102 ASN A C 1
ATOM 840 O O . ASN A 1 102 ? -12.369 -2.007 -1.650 1.00 88.19 102 ASN A O 1
ATOM 844 N N . TYR A 1 103 ? -13.511 -1.227 0.119 1.00 90.00 103 TYR A N 1
ATOM 845 C CA . TYR A 1 103 ? -12.634 -1.839 1.105 1.00 90.00 103 TYR A CA 1
ATOM 846 C C . TYR A 1 103 ? -12.751 -3.363 1.075 1.00 90.00 103 TYR A C 1
ATOM 848 O O . TYR A 1 103 ? -11.728 -4.039 1.115 1.00 90.00 103 TYR A O 1
ATOM 856 N N . ALA A 1 104 ? -13.968 -3.912 0.959 1.00 89.25 104 ALA A N 1
ATOM 857 C CA . ALA A 1 104 ? -14.178 -5.353 0.829 1.00 89.25 104 ALA A CA 1
ATOM 858 C C . ALA A 1 104 ? -13.477 -5.922 -0.416 1.00 89.25 104 ALA A C 1
ATOM 860 O O . ALA A 1 104 ? -12.840 -6.970 -0.333 1.00 89.25 104 ALA A O 1
ATOM 861 N N . GLN A 1 105 ? -13.552 -5.220 -1.551 1.00 87.31 105 GLN A N 1
ATOM 862 C CA . GLN A 1 105 ? -12.834 -5.606 -2.770 1.00 87.31 105 GLN A CA 1
ATOM 863 C C . GLN A 1 105 ? -11.319 -5.623 -2.537 1.00 87.31 105 GLN A C 1
ATOM 865 O O . GLN A 1 105 ? -10.673 -6.642 -2.776 1.00 87.31 105 GLN A O 1
ATOM 870 N N . MET A 1 106 ? -10.772 -4.531 -1.995 1.00 92.69 106 MET A N 1
ATOM 871 C CA . MET A 1 106 ? -9.346 -4.415 -1.700 1.00 92.69 106 MET A CA 1
ATOM 872 C C . MET A 1 106 ? -8.874 -5.512 -0.737 1.00 92.69 106 MET A C 1
ATOM 874 O O . MET A 1 106 ? -7.955 -6.256 -1.065 1.00 92.69 106 MET A O 1
ATOM 878 N N . ILE A 1 107 ? -9.489 -5.641 0.444 1.00 91.38 107 ILE A N 1
ATOM 879 C CA . ILE A 1 107 ? -8.996 -6.536 1.501 1.00 91.38 107 ILE A CA 1
ATOM 880 C C . ILE A 1 107 ? -9.055 -8.013 1.097 1.00 91.38 107 ILE A C 1
ATOM 882 O O . ILE A 1 107 ? -8.168 -8.780 1.465 1.00 91.38 107 ILE A O 1
ATOM 886 N N . ASN A 1 108 ? -10.038 -8.402 0.279 1.00 86.00 108 ASN A N 1
ATOM 887 C CA . ASN A 1 108 ? -10.106 -9.750 -0.280 1.00 86.00 108 ASN A CA 1
ATOM 888 C C . ASN A 1 108 ? -8.951 -10.015 -1.261 1.00 86.00 108 ASN A C 1
ATOM 890 O O . ASN A 1 108 ? -8.363 -11.096 -1.229 1.00 86.00 108 ASN A O 1
ATOM 894 N N . SER A 1 109 ? -8.572 -9.032 -2.087 1.00 86.88 109 SER A N 1
ATOM 895 C CA . SER A 1 109 ? -7.390 -9.141 -2.953 1.00 86.88 109 SER A CA 1
ATOM 896 C C . SER A 1 109 ? -6.080 -9.140 -2.159 1.00 86.88 109 SER A C 1
ATOM 898 O O . SER A 1 109 ? -5.158 -9.865 -2.530 1.00 86.88 109 SER A O 1
ATOM 900 N N . LEU A 1 110 ? -5.993 -8.386 -1.053 1.00 90.56 110 LEU A N 1
ATOM 901 C CA . LEU A 1 110 ? -4.782 -8.293 -0.221 1.00 90.56 110 LEU A CA 1
ATOM 902 C C . LEU A 1 110 ? -4.342 -9.638 0.360 1.00 90.56 110 LEU A C 1
ATOM 904 O O . LEU A 1 110 ? -3.150 -9.827 0.585 1.00 90.56 110 LEU A O 1
ATOM 908 N N . TYR A 1 111 ? -5.255 -10.597 0.532 1.00 85.31 111 TYR A N 1
ATOM 909 C CA . TYR A 1 111 ? -4.893 -11.948 0.962 1.00 85.31 111 TYR A CA 1
ATOM 910 C C . TYR A 1 111 ? -3.888 -12.621 0.007 1.00 85.31 111 TYR A C 1
ATOM 912 O O . TYR A 1 111 ? -2.975 -13.309 0.457 1.00 85.31 111 TYR A O 1
ATOM 920 N N . ARG A 1 112 ? -3.979 -12.359 -1.309 1.00 87.12 112 ARG A N 1
ATOM 921 C CA . ARG A 1 112 ? -3.016 -12.865 -2.312 1.00 87.12 112 ARG A CA 1
ATOM 922 C C . ARG A 1 112 ? -1.616 -12.275 -2.152 1.00 87.12 112 ARG A C 1
ATOM 924 O O . ARG A 1 112 ? -0.640 -12.895 -2.557 1.00 87.12 112 ARG A O 1
ATOM 931 N N . TYR A 1 113 ? -1.537 -11.088 -1.565 1.00 90.19 113 TYR A N 1
ATOM 932 C CA . TYR A 1 113 ? -0.325 -10.288 -1.428 1.00 90.19 113 TYR A CA 1
ATOM 933 C C . TYR A 1 113 ? 0.176 -10.212 0.017 1.00 90.19 113 TYR A C 1
ATOM 935 O O . TYR A 1 113 ? 1.078 -9.431 0.316 1.00 90.19 113 TYR A O 1
ATOM 943 N N . GLN A 1 114 ? -0.399 -11.004 0.927 1.00 91.31 114 GLN A N 1
ATOM 944 C CA . GLN A 1 114 ? -0.100 -10.921 2.357 1.00 91.31 114 GLN A CA 1
ATOM 945 C C . GLN A 1 114 ? 1.398 -11.074 2.650 1.00 91.31 114 GLN A C 1
ATOM 947 O O . GLN A 1 114 ? 1.941 -10.347 3.475 1.00 91.31 114 GLN A O 1
ATOM 952 N N . ASP A 1 115 ? 2.083 -11.957 1.922 1.00 90.62 115 ASP A N 1
ATOM 953 C CA . ASP A 1 115 ? 3.515 -12.201 2.079 1.00 90.62 115 ASP A CA 1
ATOM 954 C C . ASP A 1 115 ? 4.348 -10.964 1.734 1.00 90.62 115 ASP A C 1
ATOM 956 O O . ASP A 1 115 ? 5.251 -10.614 2.493 1.00 90.62 115 ASP A O 1
ATOM 960 N N . ALA A 1 116 ? 4.012 -10.280 0.635 1.00 92.12 116 ALA A N 1
ATOM 961 C CA . ALA A 1 116 ? 4.672 -9.045 0.220 1.00 92.12 116 ALA A CA 1
ATOM 962 C C . ALA A 1 116 ? 4.495 -7.944 1.277 1.00 92.12 116 ALA A C 1
ATOM 964 O O . ALA A 1 116 ? 5.434 -7.217 1.589 1.00 92.12 116 ALA A O 1
ATOM 965 N N . ILE A 1 117 ? 3.304 -7.850 1.880 1.00 92.06 117 ILE A N 1
ATOM 966 C CA . ILE A 1 117 ? 2.999 -6.863 2.925 1.00 92.06 117 ILE A CA 1
ATOM 967 C C . ILE A 1 117 ? 3.776 -7.172 4.207 1.00 92.06 117 ILE A C 1
ATOM 969 O O . ILE A 1 117 ? 4.429 -6.288 4.755 1.00 92.06 117 ILE A O 1
ATOM 973 N N . LEU A 1 118 ? 3.712 -8.416 4.692 1.00 90.94 118 LEU A N 1
ATOM 974 C CA . LEU A 1 118 ? 4.279 -8.815 5.985 1.00 90.94 118 LEU A CA 1
ATOM 975 C C . LEU A 1 118 ? 5.815 -8.850 5.983 1.00 90.94 118 LEU A C 1
ATOM 977 O O . LEU A 1 118 ? 6.427 -8.643 7.032 1.00 90.94 118 LEU A O 1
ATOM 981 N N . LYS A 1 119 ? 6.439 -9.099 4.823 1.00 90.31 119 LYS A N 1
ATOM 982 C CA . LYS A 1 119 ? 7.903 -9.107 4.648 1.00 90.31 119 LYS A CA 1
ATOM 983 C C . LYS A 1 119 ? 8.480 -7.737 4.275 1.00 90.31 119 LYS A C 1
ATOM 985 O O . LYS A 1 119 ? 9.697 -7.587 4.263 1.00 90.31 119 LYS A O 1
ATOM 990 N N . SER A 1 120 ? 7.635 -6.750 3.974 1.00 91.12 120 SER A N 1
ATOM 991 C CA . SER A 1 120 ? 8.075 -5.408 3.588 1.00 91.12 120 SER A CA 1
ATOM 992 C C . SER A 1 120 ? 8.663 -4.630 4.765 1.00 91.12 120 SER A C 1
ATOM 994 O O . SER A 1 120 ? 8.111 -4.628 5.865 1.00 91.12 120 SER A O 1
ATOM 996 N N . GLU A 1 121 ? 9.725 -3.864 4.510 1.00 91.31 121 GLU A N 1
ATOM 997 C CA . GLU A 1 121 ? 10.258 -2.872 5.457 1.00 91.31 121 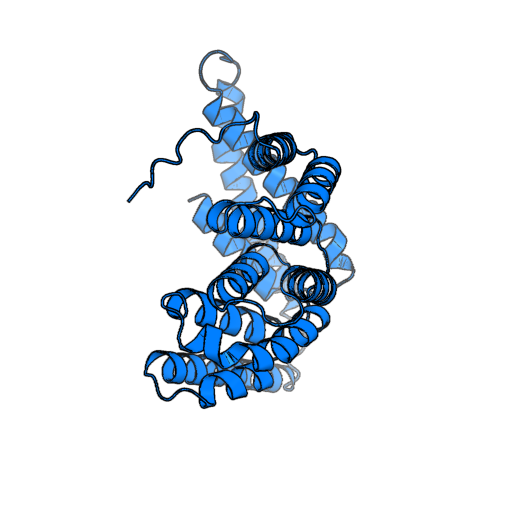GLU A CA 1
ATOM 998 C C . GLU A 1 121 ? 9.245 -1.751 5.757 1.00 91.31 121 GLU A C 1
ATOM 1000 O O . GLU A 1 121 ? 9.304 -1.107 6.800 1.00 91.31 121 GLU A O 1
ATOM 1005 N N . LEU A 1 122 ? 8.271 -1.535 4.864 1.00 91.12 122 LEU A N 1
ATOM 1006 C CA . LEU A 1 122 ? 7.222 -0.524 5.013 1.00 91.12 122 LEU A CA 1
ATOM 1007 C C . LEU A 1 122 ? 5.979 -1.050 5.747 1.00 91.12 122 LEU A C 1
ATOM 1009 O O . LEU A 1 122 ? 4.991 -0.318 5.877 1.00 91.12 122 LEU A O 1
ATOM 1013 N N . LYS A 1 123 ? 6.000 -2.293 6.249 1.00 90.56 123 LYS A N 1
ATOM 1014 C CA . LYS A 1 123 ? 4.846 -2.909 6.927 1.00 90.56 123 LYS A CA 1
ATOM 1015 C C . LYS A 1 123 ? 4.332 -2.069 8.101 1.00 90.56 123 LYS A C 1
ATOM 1017 O O . LYS A 1 123 ? 3.120 -1.929 8.263 1.00 90.56 123 LYS A O 1
ATOM 1022 N N . ASP A 1 124 ? 5.237 -1.422 8.837 1.00 88.94 124 ASP A N 1
ATOM 1023 C CA . ASP A 1 124 ? 4.926 -0.577 9.995 1.00 88.94 124 ASP A CA 1
ATOM 1024 C C . ASP A 1 124 ? 4.135 0.683 9.601 1.00 88.94 124 ASP A C 1
ATOM 1026 O O . ASP A 1 124 ? 3.428 1.261 10.421 1.00 88.94 124 ASP A O 1
ATOM 1030 N N . SER A 1 125 ? 4.197 1.093 8.330 1.00 88.50 125 SER A N 1
ATOM 1031 C CA . SER A 1 125 ? 3.384 2.186 7.780 1.00 88.50 125 SER A CA 1
ATOM 1032 C C . SER A 1 125 ? 2.063 1.696 7.177 1.00 88.50 125 SER A C 1
ATOM 1034 O O . SER A 1 125 ? 1.061 2.413 7.207 1.00 88.50 125 SER A O 1
ATOM 1036 N N . ILE A 1 126 ? 2.044 0.479 6.629 1.00 91.12 126 ILE A N 1
ATOM 1037 C CA . ILE A 1 126 ? 0.897 -0.088 5.904 1.00 91.12 126 ILE A CA 1
ATOM 1038 C C . ILE A 1 126 ? -0.131 -0.677 6.865 1.00 91.12 126 ILE A C 1
ATOM 1040 O O . ILE A 1 126 ? -1.313 -0.331 6.799 1.00 91.12 126 ILE A O 1
ATOM 1044 N N . LEU A 1 127 ? 0.303 -1.559 7.770 1.00 92.88 127 LEU A N 1
ATOM 1045 C CA . LEU A 1 127 ? -0.604 -2.323 8.623 1.00 92.88 127 LEU A CA 1
ATOM 1046 C C . LEU A 1 127 ? -1.450 -1.412 9.528 1.00 92.88 127 LEU A C 1
ATOM 1048 O O . LEU A 1 127 ? -2.669 -1.598 9.555 1.00 92.88 127 LEU A O 1
ATOM 1052 N N . PRO A 1 128 ? -0.904 -0.370 10.192 1.00 92.38 128 PRO A N 1
ATOM 1053 C CA . PRO A 1 128 ? -1.735 0.537 10.981 1.00 92.38 128 PRO A CA 1
ATOM 1054 C C . PRO A 1 128 ? -2.777 1.293 10.145 1.00 92.38 128 PRO A C 1
ATOM 1056 O O . PRO A 1 128 ? -3.897 1.507 10.617 1.00 92.38 128 PRO A O 1
ATOM 1059 N N . LYS A 1 129 ? -2.451 1.675 8.899 1.00 91.62 129 LYS A N 1
ATOM 1060 C CA . LYS A 1 129 ? -3.411 2.311 7.979 1.00 91.62 129 LYS A CA 1
ATOM 1061 C C . LYS A 1 129 ? -4.527 1.341 7.594 1.00 91.62 129 LYS A C 1
ATOM 1063 O O . LYS A 1 129 ? -5.696 1.722 7.648 1.00 91.62 129 LYS A O 1
ATOM 1068 N N . LEU A 1 130 ? -4.188 0.090 7.276 1.00 92.56 130 LEU A N 1
ATOM 1069 C CA . LEU A 1 130 ? -5.173 -0.952 6.980 1.00 92.56 130 LEU A CA 1
ATOM 1070 C C . LEU A 1 130 ? -6.113 -1.196 8.161 1.00 92.56 130 LEU A C 1
ATOM 1072 O O . LEU A 1 130 ? -7.320 -1.264 7.943 1.00 92.56 130 LEU A O 1
ATOM 1076 N N . VAL A 1 131 ? -5.586 -1.255 9.389 1.00 92.50 131 VAL A N 1
ATOM 1077 C CA . VAL A 1 131 ? -6.379 -1.404 10.624 1.00 92.50 131 VAL A CA 1
ATOM 1078 C C . VAL A 1 131 ? -7.331 -0.234 10.812 1.00 92.50 131 VAL A C 1
ATOM 1080 O O . VAL A 1 131 ? -8.526 -0.442 11.010 1.00 92.50 131 VAL A O 1
ATOM 1083 N N . ASN A 1 132 ? -6.838 1.000 10.678 1.00 89.75 132 ASN A N 1
ATOM 1084 C CA . ASN A 1 132 ? -7.683 2.192 10.766 1.00 89.75 132 ASN A CA 1
ATOM 1085 C C . ASN A 1 132 ? -8.832 2.145 9.745 1.00 89.75 132 ASN A C 1
ATOM 1087 O O . ASN A 1 132 ? -9.977 2.452 10.085 1.00 89.75 132 ASN A O 1
ATOM 1091 N N . CYS A 1 133 ? -8.537 1.740 8.507 1.00 89.81 133 CYS A N 1
ATOM 1092 C CA . CYS A 1 133 ? -9.538 1.614 7.453 1.00 89.81 133 CYS A CA 1
ATOM 1093 C C . CYS A 1 133 ? -10.551 0.508 7.774 1.00 89.81 133 CYS A C 1
ATOM 1095 O O . CYS A 1 133 ? -11.748 0.791 7.786 1.00 89.81 133 CYS A O 1
ATOM 1097 N N . ALA A 1 134 ? -10.085 -0.700 8.117 1.00 91.50 134 ALA A N 1
ATOM 1098 C CA . ALA A 1 134 ? -10.913 -1.853 8.480 1.00 91.50 134 ALA A CA 1
ATOM 1099 C C . ALA A 1 134 ? -11.919 -1.502 9.570 1.00 91.50 134 ALA A C 1
ATOM 1101 O O . ALA A 1 134 ? -13.117 -1.757 9.445 1.00 91.50 134 ALA A O 1
ATOM 1102 N N . CYS A 1 135 ? -11.433 -0.860 10.628 1.00 89.56 135 CYS A N 1
ATOM 1103 C CA . CYS A 1 135 ? -12.261 -0.450 11.739 1.00 89.56 135 CYS A CA 1
ATOM 1104 C C . CYS A 1 135 ? -13.245 0.665 11.354 1.00 89.56 135 CYS A C 1
ATOM 1106 O O . CYS A 1 135 ? -14.409 0.630 11.751 1.00 89.56 135 CYS A O 1
ATOM 1108 N N . SER A 1 136 ? -12.816 1.637 10.540 1.00 86.94 136 SER A N 1
ATOM 1109 C CA . SER A 1 136 ? -13.684 2.715 10.043 1.00 86.94 136 SER A CA 1
ATOM 1110 C C . SER A 1 136 ? -14.846 2.187 9.197 1.00 86.94 136 SER A C 1
ATOM 1112 O O . SER A 1 136 ? -15.969 2.690 9.300 1.00 86.94 136 SER A O 1
ATOM 1114 N N . VAL A 1 137 ? -14.605 1.158 8.382 1.00 88.25 137 VAL A N 1
ATOM 1115 C CA . VAL A 1 137 ? -15.645 0.523 7.560 1.00 88.25 137 VAL A CA 1
ATOM 1116 C C . VAL A 1 137 ? -16.322 -0.668 8.249 1.00 88.25 137 VAL A C 1
ATOM 1118 O O . VAL A 1 137 ? -17.263 -1.231 7.692 1.00 88.25 137 VAL A O 1
ATOM 1121 N N . GLN A 1 138 ? -15.908 -1.020 9.471 1.00 87.31 138 GLN A N 1
ATOM 1122 C CA . GLN A 1 138 ? -16.396 -2.178 10.233 1.00 87.31 138 GLN A CA 1
ATOM 1123 C C . GLN A 1 138 ? -16.254 -3.509 9.461 1.00 87.31 138 GLN A C 1
ATOM 1125 O O . GLN A 1 138 ? -17.161 -4.338 9.473 1.00 87.31 138 GLN A O 1
ATOM 1130 N N . LEU A 1 139 ? -15.134 -3.692 8.755 1.00 88.88 139 LEU A N 1
ATOM 1131 C CA . LEU A 1 139 ? -14.767 -4.913 8.025 1.00 88.88 139 LEU A CA 1
ATOM 1132 C C . LEU A 1 139 ? -13.395 -5.400 8.497 1.00 88.88 139 LEU A C 1
ATOM 1134 O O . LEU A 1 139 ? -12.385 -5.255 7.814 1.00 88.88 139 LEU A O 1
ATOM 1138 N N . THR A 1 140 ? -13.364 -5.939 9.707 1.00 90.69 140 THR A N 1
ATOM 1139 C CA . THR A 1 140 ? -12.139 -6.283 10.441 1.00 90.69 140 THR A CA 1
ATOM 1140 C C . THR A 1 140 ? -11.716 -7.738 10.277 1.00 90.69 140 THR A C 1
ATOM 1142 O O . THR A 1 140 ? -10.519 -8.014 10.277 1.00 90.69 140 THR A O 1
ATOM 1145 N N . GLU A 1 141 ? -12.660 -8.663 10.085 1.00 90.12 141 GLU A N 1
ATOM 1146 C CA . GLU A 1 141 ? -12.384 -10.106 10.005 1.00 90.12 141 GLU A CA 1
ATOM 1147 C C . GLU A 1 141 ? -11.337 -10.489 8.942 1.00 90.12 141 GLU A C 1
ATOM 1149 O O . GLU A 1 141 ? -10.381 -11.188 9.286 1.00 90.12 141 GLU A O 1
ATOM 1154 N N . PRO A 1 142 ? -11.402 -9.990 7.688 1.00 87.62 142 PRO A N 1
ATOM 1155 C CA . PRO A 1 142 ? -10.383 -10.323 6.692 1.00 87.62 142 PRO A CA 1
ATOM 1156 C C . PRO A 1 142 ? -8.987 -9.818 7.082 1.00 87.62 142 PRO A C 1
ATOM 1158 O O . PRO A 1 142 ? -7.987 -10.497 6.854 1.00 87.62 142 PRO A O 1
ATOM 1161 N N . LEU A 1 143 ? -8.904 -8.647 7.723 1.00 90.75 143 LEU A N 1
ATOM 1162 C CA . LEU A 1 143 ? -7.629 -8.098 8.175 1.00 90.75 143 LEU A CA 1
ATOM 1163 C C . LEU A 1 143 ? -7.072 -8.866 9.379 1.00 90.75 143 LEU A C 1
ATOM 1165 O O . LEU A 1 143 ? -5.867 -9.101 9.436 1.00 90.75 143 LEU A O 1
ATOM 1169 N N . LYS A 1 144 ? -7.925 -9.307 10.311 1.00 91.50 144 LYS A N 1
ATOM 1170 C CA . LYS A 1 144 ? -7.501 -10.190 11.407 1.00 91.50 144 LYS A CA 1
ATOM 1171 C C . LYS A 1 144 ? -6.874 -11.473 10.871 1.00 91.50 144 LYS A C 1
ATOM 1173 O O . LYS A 1 144 ? -5.857 -11.896 11.407 1.00 91.50 144 LYS A O 1
ATOM 1178 N N . ALA A 1 145 ? -7.433 -12.056 9.808 1.00 88.75 145 ALA A N 1
ATOM 1179 C CA . ALA A 1 145 ? -6.871 -13.251 9.180 1.00 88.75 145 ALA A CA 1
ATOM 1180 C C . ALA A 1 145 ? -5.457 -13.009 8.616 1.00 88.75 145 ALA A C 1
ATOM 1182 O O . ALA A 1 145 ? -4.578 -13.843 8.811 1.00 88.75 145 ALA A O 1
ATOM 1183 N N . ILE A 1 146 ? -5.214 -11.852 7.984 1.00 88.69 146 ILE A N 1
ATOM 1184 C CA . ILE A 1 146 ? -3.875 -11.460 7.506 1.00 88.69 146 ILE A CA 1
ATOM 1185 C C . ILE A 1 146 ? -2.909 -11.280 8.686 1.00 88.69 146 ILE A C 1
ATOM 1187 O O . ILE A 1 146 ? -1.796 -11.800 8.661 1.00 88.69 146 ILE A O 1
ATOM 1191 N N . LEU A 1 147 ? -3.330 -10.564 9.733 1.00 90.88 147 LEU A N 1
ATOM 1192 C CA . LEU A 1 147 ? -2.487 -10.286 10.899 1.00 90.88 147 LEU A CA 1
ATOM 1193 C C . LEU A 1 147 ? -2.162 -11.555 11.700 1.00 90.88 147 LEU A C 1
ATOM 1195 O O . LEU A 1 147 ? -1.034 -11.704 12.154 1.00 90.88 147 LEU A O 1
ATOM 1199 N N . ALA A 1 148 ? -3.109 -12.489 11.832 1.00 87.50 148 ALA A N 1
ATOM 1200 C CA . ALA A 1 148 ? -2.928 -13.745 12.564 1.00 87.50 148 ALA A CA 1
ATOM 1201 C C . ALA A 1 148 ? -1.895 -14.690 11.921 1.00 87.50 148 ALA A C 1
ATOM 1203 O O . ALA A 1 148 ? -1.349 -15.559 12.603 1.00 87.50 148 ALA A O 1
ATOM 1204 N N . ASN A 1 149 ? -1.601 -14.514 10.628 1.00 82.31 149 ASN A N 1
ATOM 1205 C CA . ASN A 1 149 ? -0.556 -15.270 9.938 1.00 82.31 149 ASN A CA 1
ATOM 1206 C C . ASN A 1 149 ? 0.862 -14.831 10.348 1.00 82.31 149 ASN A C 1
ATOM 1208 O O . ASN A 1 149 ? 1.817 -15.575 10.123 1.00 82.31 149 ASN A O 1
ATOM 1212 N N . SER A 1 150 ? 1.011 -13.662 10.978 1.00 76.25 150 SER A N 1
ATOM 1213 C CA . SER A 1 150 ? 2.280 -13.168 11.515 1.00 76.25 150 SER A CA 1
ATOM 1214 C C . SER A 1 150 ? 2.285 -13.244 13.042 1.00 76.25 150 SER A C 1
ATOM 1216 O O . SER A 1 150 ? 1.296 -12.941 13.701 1.00 76.25 150 SER A O 1
ATOM 1218 N N . ARG A 1 151 ? 3.417 -13.645 13.631 1.00 72.19 151 ARG A N 1
ATOM 1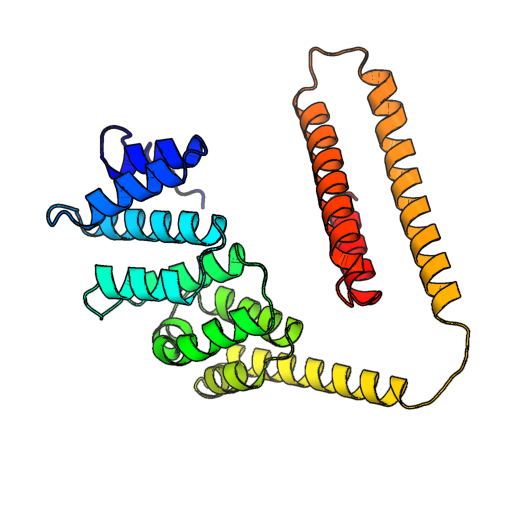219 C CA . ARG A 1 151 ? 3.598 -13.734 15.095 1.00 72.19 151 ARG A CA 1
ATOM 1220 C C . ARG A 1 151 ? 4.410 -12.570 15.677 1.00 72.19 151 ARG A C 1
ATOM 1222 O O . ARG A 1 151 ? 4.951 -12.700 16.772 1.00 72.19 151 ARG A O 1
ATOM 1229 N N . GLY A 1 152 ? 4.544 -11.467 14.943 1.00 84.12 152 GLY A N 1
ATOM 1230 C CA . GLY A 1 152 ? 5.298 -10.297 15.391 1.00 84.12 152 GLY A CA 1
ATOM 1231 C C . GLY A 1 152 ? 4.573 -9.470 16.459 1.00 84.12 152 GLY A C 1
ATOM 1232 O O . GLY A 1 152 ? 3.355 -9.544 16.632 1.00 84.12 152 GLY A O 1
ATOM 1233 N N . GLU A 1 153 ? 5.341 -8.672 17.207 1.00 89.25 153 GLU A N 1
ATOM 1234 C CA . GLU A 1 153 ? 4.810 -7.780 18.249 1.00 89.25 153 GLU A CA 1
ATOM 1235 C C . GLU A 1 153 ? 3.849 -6.730 17.674 1.00 89.25 153 GLU A C 1
ATOM 1237 O O . GLU A 1 153 ? 2.796 -6.469 18.260 1.00 89.25 153 GLU A O 1
ATOM 1242 N N . LEU A 1 154 ? 4.173 -6.173 16.500 1.00 89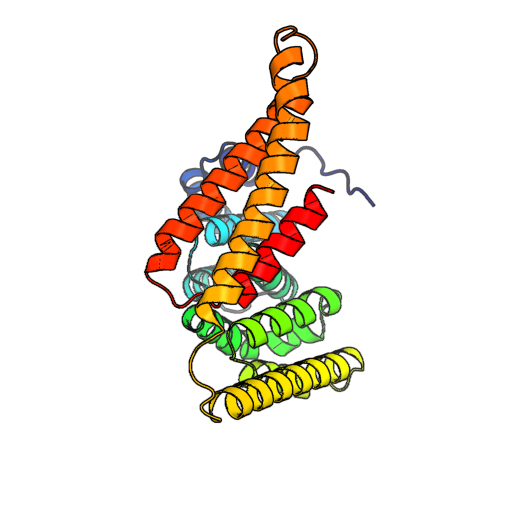.69 154 LEU A N 1
ATOM 1243 C CA . LEU A 1 154 ? 3.327 -5.196 15.817 1.00 89.69 154 LEU A CA 1
ATOM 1244 C C . LEU A 1 154 ? 1.961 -5.800 15.490 1.00 89.69 154 LEU A C 1
ATOM 1246 O O . LEU A 1 154 ? 0.934 -5.217 15.823 1.00 89.69 154 LEU A O 1
ATOM 1250 N N . GLU A 1 155 ? 1.933 -6.968 14.861 1.00 91.19 155 GLU A N 1
ATOM 1251 C CA . GLU A 1 155 ? 0.708 -7.617 14.408 1.00 91.19 155 GLU A CA 1
ATOM 1252 C C . GLU A 1 155 ? -0.187 -7.997 15.593 1.00 91.19 155 GLU A C 1
ATOM 1254 O O . GLU A 1 155 ? -1.391 -7.737 15.555 1.00 91.19 155 GLU A O 1
ATOM 1259 N N . ASN A 1 156 ? 0.405 -8.468 16.696 1.00 91.12 156 ASN A N 1
ATOM 1260 C CA . ASN A 1 156 ? -0.310 -8.687 17.955 1.00 91.12 156 ASN A CA 1
ATOM 1261 C C . ASN A 1 156 ? -0.888 -7.382 18.530 1.00 91.12 156 ASN A C 1
ATOM 1263 O O . ASN A 1 156 ? -2.051 -7.349 18.934 1.00 91.12 156 ASN A O 1
ATOM 1267 N N . SER A 1 157 ? -0.120 -6.286 18.529 1.00 92.94 157 SER A N 1
ATOM 1268 C CA . SER A 1 157 ? -0.604 -4.982 19.011 1.00 92.94 157 SER A CA 1
ATOM 1269 C C . SER A 1 157 ? -1.776 -4.449 18.174 1.00 92.94 157 SER A C 1
ATOM 1271 O O . SER A 1 157 ? -2.741 -3.895 18.704 1.00 92.94 157 SER A O 1
ATOM 1273 N N . LEU A 1 158 ? -1.733 -4.675 16.861 1.00 93.75 158 LEU A N 1
ATOM 1274 C CA . LEU A 1 158 ? -2.773 -4.281 15.921 1.00 93.75 158 LEU A CA 1
ATOM 1275 C C . LEU A 1 158 ? -4.031 -5.149 16.057 1.00 93.75 158 LEU A C 1
ATOM 1277 O O . LEU A 1 158 ? -5.137 -4.614 15.996 1.00 93.75 158 LEU A O 1
ATOM 1281 N N . LEU A 1 159 ? -3.882 -6.453 16.310 1.00 93.56 159 LEU A N 1
ATOM 1282 C CA . LEU A 1 159 ? -4.998 -7.347 16.635 1.00 93.56 159 LEU A CA 1
ATOM 1283 C C . LEU A 1 159 ? -5.719 -6.910 17.916 1.00 93.56 159 LEU A C 1
ATOM 1285 O O . LEU A 1 159 ? -6.945 -6.799 17.911 1.00 93.56 159 LEU A O 1
ATOM 1289 N N . LEU A 1 160 ? -4.972 -6.594 18.981 1.00 91.56 160 LEU A N 1
ATOM 1290 C CA . LEU A 1 160 ? -5.539 -6.070 20.232 1.00 91.56 160 LEU A CA 1
ATOM 1291 C C . LEU A 1 160 ? -6.285 -4.751 20.004 1.00 91.56 160 LEU A C 1
ATOM 1293 O O . LEU A 1 160 ? -7.359 -4.532 20.562 1.00 91.56 160 LEU A O 1
ATOM 1297 N N . ARG A 1 161 ? -5.757 -3.882 19.136 1.00 91.25 161 ARG A N 1
ATOM 1298 C CA . ARG A 1 161 ? -6.419 -2.626 18.773 1.00 91.25 161 ARG A CA 1
ATOM 1299 C C . ARG A 1 161 ? -7.750 -2.850 18.052 1.00 91.25 161 ARG A C 1
ATOM 1301 O O . ARG A 1 161 ? -8.715 -2.149 18.350 1.00 91.25 161 ARG A O 1
ATOM 1308 N N . ILE A 1 162 ? -7.814 -3.809 17.125 1.00 91.00 162 ILE A N 1
ATOM 1309 C CA . ILE A 1 162 ? -9.071 -4.186 16.462 1.00 91.00 162 ILE A CA 1
ATOM 1310 C C . ILE A 1 162 ? -10.081 -4.694 17.501 1.00 91.00 162 ILE A C 1
ATOM 1312 O O . ILE A 1 162 ? -11.229 -4.254 17.495 1.00 91.00 162 ILE A O 1
ATOM 1316 N N . GLN A 1 163 ? -9.655 -5.584 18.403 1.00 91.38 163 GLN A N 1
ATOM 1317 C CA . GLN A 1 163 ? -10.515 -6.146 19.450 1.00 91.38 163 GLN A CA 1
ATOM 1318 C C . GLN A 1 163 ? -11.093 -5.058 20.363 1.00 91.38 163 GLN A C 1
ATOM 1320 O O . GLN A 1 163 ? -12.308 -4.999 20.539 1.00 91.38 163 GLN A O 1
ATOM 1325 N N . ALA A 1 164 ? -10.253 -4.145 20.858 1.00 90.25 164 ALA A N 1
ATOM 1326 C CA . ALA A 1 164 ? -10.690 -3.039 21.708 1.00 90.25 164 ALA A CA 1
ATOM 1327 C C . ALA A 1 164 ? -11.743 -2.152 21.017 1.00 90.25 164 ALA A C 1
ATOM 1329 O O . ALA A 1 164 ? -12.733 -1.753 21.629 1.00 90.25 164 ALA A O 1
ATOM 1330 N N . GLN A 1 165 ? -11.567 -1.875 19.722 1.00 88.25 165 GLN A N 1
ATOM 1331 C CA . GLN A 1 165 ? -12.514 -1.057 18.967 1.00 88.25 165 GLN A CA 1
ATOM 1332 C C . GLN A 1 165 ? -13.842 -1.781 18.692 1.00 88.25 165 GLN A C 1
ATOM 1334 O O . GLN A 1 165 ? -14.905 -1.157 18.677 1.00 88.25 165 GLN A O 1
ATOM 1339 N N . GLU A 1 166 ? -13.810 -3.095 18.483 1.00 87.88 166 GLU A N 1
ATOM 1340 C CA . GLU A 1 166 ? -15.024 -3.906 18.361 1.00 87.88 166 GLU A CA 1
ATOM 1341 C C . GLU A 1 166 ? -15.792 -4.009 19.681 1.00 87.88 166 GLU A C 1
ATOM 1343 O O . GLU A 1 166 ? -17.022 -3.963 19.672 1.00 87.88 166 GLU A O 1
ATOM 1348 N N . GLU A 1 167 ? -15.093 -4.126 20.810 1.00 88.50 167 GLU A N 1
ATOM 1349 C CA . GLU A 1 167 ? -15.692 -4.095 22.148 1.00 88.50 167 GLU A CA 1
ATOM 1350 C C . GLU A 1 167 ? -16.348 -2.743 22.436 1.00 88.50 167 GLU A C 1
ATOM 1352 O O . GLU A 1 167 ? -17.496 -2.699 22.880 1.00 88.50 167 GLU A O 1
ATOM 1357 N N . GLU A 1 168 ? -15.682 -1.636 22.100 1.00 84.75 168 GLU A N 1
ATOM 1358 C CA . GLU A 1 168 ? -16.261 -0.295 22.207 1.00 84.75 168 GLU A CA 1
ATOM 1359 C C . GLU A 1 168 ? -17.529 -0.153 21.348 1.00 84.75 168 GLU A C 1
ATOM 1361 O O . GLU A 1 168 ? -18.548 0.369 21.810 1.00 84.75 168 GLU A O 1
ATOM 1366 N N . LEU A 1 169 ? -17.510 -0.669 20.113 1.00 82.19 169 LEU A N 1
ATOM 1367 C CA . LEU A 1 169 ? -18.682 -0.672 19.236 1.00 82.19 169 LEU A CA 1
ATOM 1368 C C . LEU A 1 169 ? -19.838 -1.490 19.835 1.00 82.19 169 LEU A C 1
ATOM 1370 O O . LEU A 1 169 ? -20.986 -1.043 19.793 1.00 82.19 169 LEU A O 1
ATOM 1374 N N . LYS A 1 170 ? -19.550 -2.665 20.411 1.00 82.62 170 LYS A N 1
ATOM 1375 C CA . LYS A 1 170 ? -20.548 -3.509 21.090 1.00 82.62 170 LYS A CA 1
ATOM 1376 C C . LYS A 1 170 ? -21.156 -2.795 22.294 1.00 82.62 170 LYS A C 1
ATOM 1378 O O . LYS A 1 170 ? -22.378 -2.726 22.380 1.00 82.62 170 LYS A O 1
ATOM 1383 N N . MET A 1 171 ? -20.334 -2.185 23.151 1.00 80.94 171 MET A N 1
ATOM 1384 C CA . MET A 1 171 ? -20.815 -1.410 24.300 1.00 80.94 171 MET A CA 1
ATOM 1385 C C . MET A 1 171 ? -21.693 -0.228 23.873 1.00 80.94 171 MET A C 1
ATOM 1387 O O . MET A 1 171 ? -22.728 0.024 24.484 1.00 80.94 171 MET A O 1
ATOM 1391 N N . ASN A 1 172 ? -21.324 0.489 22.808 1.00 77.88 172 ASN A N 1
ATOM 1392 C CA . ASN A 1 172 ? -22.130 1.596 22.287 1.00 77.88 172 ASN A CA 1
ATOM 1393 C C . ASN A 1 172 ? -23.474 1.112 21.713 1.00 77.88 172 ASN A C 1
ATOM 1395 O O . ASN A 1 172 ? -24.502 1.754 21.927 1.00 77.88 172 ASN A O 1
ATOM 1399 N N . LEU A 1 173 ? -23.490 -0.042 21.038 1.00 73.75 173 LEU A N 1
ATOM 1400 C CA . LEU A 1 173 ? -24.723 -0.680 20.568 1.00 73.75 173 LEU A CA 1
ATOM 1401 C C . LEU A 1 173 ? -25.607 -1.141 21.733 1.00 73.75 173 LEU A C 1
ATOM 1403 O O . LEU A 1 173 ? -26.823 -0.976 21.674 1.00 73.75 173 LEU A O 1
ATOM 1407 N N . GLU A 1 174 ? -25.026 -1.680 22.801 1.00 76.50 174 GLU A N 1
ATOM 1408 C CA . GLU A 1 174 ? -25.756 -2.064 24.014 1.00 76.50 174 GLU A CA 1
ATOM 1409 C C . GLU A 1 174 ? -26.342 -0.848 24.738 1.00 76.50 174 GLU A C 1
ATOM 1411 O O . GLU A 1 174 ? -27.528 -0.854 25.059 1.00 76.50 174 GLU A O 1
ATOM 1416 N N . ARG A 1 175 ? -25.569 0.237 24.885 1.00 65.88 175 ARG A N 1
ATOM 1417 C CA . ARG A 1 175 ? -26.052 1.518 25.434 1.00 65.88 175 ARG A CA 1
ATOM 1418 C C . ARG A 1 175 ? -27.186 2.123 24.607 1.00 65.88 175 ARG A C 1
ATOM 1420 O O . ARG A 1 175 ? -28.106 2.699 25.170 1.00 65.88 175 ARG A O 1
ATOM 1427 N N . SER A 1 176 ? -27.162 1.954 23.284 1.00 58.22 176 SER A N 1
ATOM 1428 C CA . SER A 1 176 ? -28.243 2.428 22.405 1.00 58.22 176 SER A CA 1
ATOM 1429 C C . SER A 1 176 ? -29.527 1.588 22.477 1.00 58.22 176 SER A C 1
ATOM 1431 O O . SER A 1 176 ? -30.575 2.033 22.016 1.00 58.22 176 SER A O 1
ATOM 1433 N N . LYS A 1 177 ? -29.468 0.371 23.039 1.00 55.47 177 LYS A N 1
ATOM 1434 C CA . LYS A 1 177 ? -30.636 -0.511 23.209 1.00 55.47 177 LYS A CA 1
ATOM 1435 C C . LYS A 1 177 ? -31.419 -0.238 24.494 1.00 55.47 177 LYS A C 1
ATOM 1437 O O . LYS A 1 177 ? -32.547 -0.712 24.607 1.00 55.47 177 LYS A O 1
ATOM 1442 N N . THR A 1 178 ? -30.863 0.516 25.440 1.00 48.97 178 THR A N 1
ATOM 1443 C CA . THR A 1 178 ? -31.630 1.101 26.546 1.00 48.97 178 THR A CA 1
ATOM 1444 C C . THR A 1 178 ? -32.333 2.365 26.048 1.00 48.97 178 THR A C 1
ATOM 1446 O O . THR A 1 178 ? -31.645 3.303 25.647 1.00 48.97 178 THR A O 1
ATOM 1449 N N . PRO A 1 179 ? -33.679 2.407 26.018 1.00 37.59 179 PRO A N 1
ATOM 1450 C CA . PRO A 1 179 ? -34.402 3.586 25.578 1.00 37.59 179 PRO A CA 1
ATOM 1451 C C . PRO A 1 179 ? -34.300 4.647 26.672 1.00 37.59 179 PRO A C 1
ATOM 1453 O O . PRO A 1 179 ? -34.968 4.528 27.696 1.00 37.59 179 PRO A O 1
ATOM 1456 N N . ASP A 1 180 ? -33.483 5.672 26.452 1.00 40.72 180 ASP A N 1
ATOM 1457 C CA . ASP A 1 180 ? -33.624 6.934 27.173 1.00 40.72 180 ASP A CA 1
ATOM 1458 C C . ASP A 1 180 ? -34.215 7.966 26.200 1.00 40.72 180 ASP A C 1
ATOM 1460 O O . ASP A 1 180 ? -33.606 8.260 25.162 1.00 40.72 180 ASP A O 1
ATOM 1464 N N . PRO A 1 181 ? -35.452 8.441 26.422 1.00 35.31 181 PRO A N 1
ATOM 1465 C CA . PRO A 1 181 ? -36.082 9.381 25.523 1.00 35.31 181 PRO A CA 1
ATOM 1466 C C . PRO A 1 181 ? -35.534 10.795 25.774 1.00 35.31 181 PRO A C 1
ATOM 1468 O O . PRO A 1 181 ? -35.600 11.324 26.876 1.00 35.31 181 PRO A O 1
ATOM 1471 N N . SER A 1 182 ? -35.159 11.476 24.689 1.00 37.53 182 SER A N 1
ATOM 1472 C CA . SER A 1 182 ? -35.400 12.919 24.498 1.00 37.53 182 SER A CA 1
ATOM 1473 C C . SER A 1 182 ? -34.510 13.988 25.172 1.00 37.53 182 SER A C 1
ATOM 1475 O O . SER A 1 182 ? -35.053 14.980 25.639 1.00 37.53 182 SER A O 1
ATOM 1477 N N . GLU A 1 183 ? -33.172 13.923 25.076 1.00 47.09 183 GLU A N 1
ATOM 1478 C CA . GLU A 1 183 ? -32.318 15.139 25.237 1.00 47.09 183 GLU A CA 1
ATOM 1479 C C . GLU A 1 183 ? -31.170 15.307 24.204 1.00 47.09 183 GLU A C 1
ATOM 1481 O O . GLU A 1 183 ? -30.661 16.413 24.004 1.00 47.09 183 GLU A O 1
ATOM 1486 N N . ASP A 1 184 ? -30.818 14.266 23.444 1.00 48.50 184 ASP A N 1
ATOM 1487 C CA . ASP A 1 184 ? -29.526 14.207 22.730 1.00 48.50 184 ASP A CA 1
ATOM 1488 C C . ASP A 1 184 ? -29.450 15.022 21.412 1.00 48.50 184 ASP A C 1
ATOM 1490 O O . ASP A 1 184 ? -28.393 15.526 21.017 1.00 48.50 184 ASP A O 1
ATOM 1494 N N . GLU A 1 185 ? -30.575 15.239 20.718 1.00 48.00 185 GLU A N 1
ATOM 1495 C CA . GLU A 1 185 ? -30.581 16.066 19.494 1.00 48.00 185 GLU A CA 1
ATOM 1496 C C . GLU A 1 185 ? -30.415 17.567 19.798 1.00 48.00 185 GLU A C 1
ATOM 1498 O O . GLU A 1 185 ? -29.841 18.314 18.996 1.00 48.00 185 GLU A O 1
ATOM 1503 N N . GLY A 1 186 ? -30.871 18.011 20.976 1.00 49.12 186 GLY A N 1
ATOM 1504 C CA . GLY A 1 186 ? -30.742 19.392 21.438 1.00 49.12 186 GLY A CA 1
ATOM 1505 C C . GLY A 1 186 ? -29.317 19.724 21.866 1.00 49.12 186 GLY A C 1
ATOM 1506 O O . GLY A 1 186 ? -28.780 20.760 21.464 1.00 49.12 186 GLY A O 1
ATOM 1507 N N . GLU A 1 187 ? -28.680 18.825 22.618 1.00 50.47 187 GLU A N 1
ATOM 1508 C CA . GLU A 1 187 ? -27.322 19.013 23.126 1.00 50.47 187 GLU A CA 1
ATOM 1509 C C . GLU A 1 187 ? -26.274 18.912 22.008 1.00 50.47 187 GLU A C 1
ATOM 1511 O O . GLU A 1 187 ? -25.335 19.715 21.957 1.00 50.47 187 GLU A O 1
ATOM 1516 N N . PHE A 1 188 ? -26.478 18.032 21.019 1.00 48.88 188 PHE A N 1
ATOM 1517 C CA . PHE A 1 188 ? -25.624 17.983 19.832 1.00 48.88 188 PHE A CA 1
ATOM 1518 C C . PHE A 1 188 ? -25.757 19.246 18.970 1.00 48.88 188 PHE A C 1
ATOM 1520 O O . PHE A 1 188 ? -24.744 19.822 18.567 1.00 48.88 188 PHE A O 1
ATOM 1527 N N . ALA A 1 189 ? -26.980 19.736 18.729 1.00 55.09 189 ALA A N 1
ATOM 1528 C CA . ALA A 1 189 ? -27.198 20.980 17.990 1.00 55.09 189 ALA A CA 1
ATOM 1529 C C . ALA A 1 189 ? -26.626 22.206 18.727 1.00 55.09 189 ALA A C 1
ATOM 1531 O O . ALA A 1 189 ? -26.075 23.106 18.086 1.00 55.09 189 ALA A O 1
ATOM 1532 N N . LEU A 1 190 ? -26.708 22.237 20.063 1.00 54.00 190 LEU A N 1
ATOM 1533 C CA . LEU A 1 190 ? -26.078 23.252 20.914 1.00 54.00 190 LEU A CA 1
ATOM 1534 C C . LEU A 1 190 ? -24.552 23.168 20.866 1.00 54.00 190 LEU A C 1
ATOM 1536 O O . LEU A 1 190 ? -23.900 24.194 20.677 1.00 54.00 190 LEU A O 1
ATOM 1540 N N . THR A 1 191 ? -23.980 21.966 20.951 1.00 56.91 191 THR A N 1
ATOM 1541 C CA . THR A 1 191 ? -22.528 21.741 20.895 1.00 56.91 191 THR A CA 1
ATOM 1542 C C . THR A 1 191 ? -21.966 22.098 19.522 1.00 56.91 191 THR A C 1
ATOM 1544 O O . THR A 1 191 ? -20.931 22.762 19.438 1.00 56.91 191 THR A O 1
ATOM 1547 N N . LEU A 1 192 ? -22.675 21.757 18.438 1.00 55.81 192 LEU A N 1
ATOM 1548 C CA . LEU A 1 192 ? -22.311 22.184 17.089 1.00 55.81 192 LEU A CA 1
ATOM 1549 C C . LEU A 1 192 ? -22.423 23.696 16.934 1.00 55.81 192 LEU A C 1
ATOM 1551 O O . LEU A 1 192 ? -21.505 24.305 16.400 1.00 55.81 192 LEU A O 1
ATOM 1555 N N . LYS A 1 193 ? -23.504 24.329 17.412 1.00 58.88 193 LYS A N 1
ATOM 1556 C CA . LYS A 1 193 ? -23.640 25.795 17.380 1.00 58.88 193 LYS A CA 1
ATOM 1557 C C . LYS A 1 193 ? -22.531 26.478 18.176 1.00 58.88 193 LYS A C 1
ATOM 1559 O O . LYS A 1 193 ? -22.005 27.486 17.717 1.00 58.88 193 LYS A O 1
ATOM 1564 N N . LEU A 1 194 ? -22.130 25.927 19.320 1.00 60.16 194 LEU A N 1
ATOM 1565 C CA . LEU A 1 194 ? -21.015 26.425 20.128 1.00 60.16 194 LEU A CA 1
ATOM 1566 C C . LEU A 1 194 ? -19.673 26.274 19.403 1.00 60.16 194 LEU A C 1
ATOM 1568 O O . LEU A 1 194 ? -18.925 27.247 19.331 1.00 60.16 194 LEU A O 1
ATOM 1572 N N . GLN A 1 195 ? -19.396 25.113 18.809 1.00 57.16 195 GLN A N 1
ATOM 1573 C CA . GLN A 1 195 ? -18.199 24.845 18.000 1.00 57.16 195 GLN A CA 1
ATOM 1574 C C . GLN A 1 195 ? -18.149 25.741 16.750 1.00 57.16 195 GLN A C 1
ATOM 1576 O O . GLN A 1 195 ? -17.152 26.422 16.520 1.00 57.16 195 GLN A O 1
ATOM 1581 N N . PHE A 1 196 ? -19.251 25.860 16.004 1.00 59.44 196 PHE A N 1
ATOM 1582 C CA . PHE A 1 196 ? -19.373 26.780 14.870 1.00 59.44 196 PHE A CA 1
ATOM 1583 C C . PHE A 1 196 ? -19.269 28.242 15.302 1.00 59.44 196 PHE A C 1
ATOM 1585 O O . PHE A 1 196 ? -18.646 29.026 14.593 1.00 59.44 196 PHE A O 1
ATOM 1592 N N . SER A 1 197 ? -19.808 28.629 16.464 1.00 59.41 197 SER A N 1
ATOM 1593 C CA . SER A 1 197 ? -19.648 29.991 16.979 1.00 59.41 197 SER A CA 1
ATOM 1594 C C . SER A 1 197 ? -18.187 30.275 17.330 1.00 59.41 197 SER A C 1
ATOM 1596 O O . SER A 1 197 ? -17.689 31.327 16.945 1.00 59.41 197 SER A O 1
ATOM 1598 N N . LYS A 1 198 ? -17.461 29.323 17.939 1.00 58.41 198 LYS A N 1
ATOM 1599 C CA . LYS A 1 198 ? -16.018 29.427 18.214 1.00 58.41 198 LYS A CA 1
ATOM 1600 C C . LYS A 1 198 ? -15.202 29.525 16.929 1.00 58.41 198 LYS A C 1
ATOM 1602 O O . LYS A 1 198 ? -14.388 30.434 16.819 1.00 58.41 198 LYS A O 1
ATOM 1607 N N . VAL A 1 199 ? -15.469 28.670 15.941 1.00 57.56 199 VAL A N 1
ATOM 1608 C CA . VAL A 1 199 ? -14.820 28.719 14.621 1.00 57.56 199 VAL A CA 1
ATOM 1609 C C . VAL A 1 199 ? -15.135 30.038 13.917 1.00 57.56 199 VAL A C 1
ATOM 1611 O O . VAL A 1 199 ? -14.222 30.712 13.464 1.00 57.56 199 VAL A O 1
ATOM 1614 N N . SER A 1 200 ? -16.395 30.480 13.891 1.00 55.50 200 SER A N 1
ATOM 1615 C CA . SER A 1 200 ? -16.777 31.762 13.281 1.00 55.50 200 SER A CA 1
ATOM 1616 C C . SER A 1 200 ? -16.160 32.958 14.007 1.00 55.50 200 SER A C 1
ATOM 1618 O O . SER A 1 200 ? -15.811 33.946 13.371 1.00 55.50 200 SER A O 1
ATOM 1620 N N . ARG A 1 201 ? -15.975 32.865 15.330 1.00 62.81 201 ARG A N 1
ATOM 1621 C CA . ARG A 1 201 ? -15.333 33.895 16.145 1.00 62.81 201 ARG A CA 1
ATOM 1622 C C . ARG A 1 201 ? -13.827 33.915 15.911 1.00 62.81 201 ARG A C 1
ATOM 1624 O O . ARG A 1 201 ? -13.304 35.006 15.771 1.00 62.81 201 ARG A O 1
ATOM 1631 N N . LEU A 1 202 ? -13.162 32.766 15.777 1.00 60.09 202 LEU A N 1
ATOM 1632 C CA . LEU A 1 202 ? -11.743 32.660 15.400 1.00 60.09 202 LEU A CA 1
ATOM 1633 C C . LEU A 1 202 ? -11.497 33.155 13.971 1.00 60.09 202 LEU A C 1
ATOM 1635 O O . LEU A 1 202 ? -10.573 33.926 13.734 1.00 60.09 202 LEU A O 1
ATOM 1639 N N . ILE A 1 203 ? -12.375 32.787 13.037 1.00 57.41 203 ILE A N 1
ATOM 1640 C CA . ILE A 1 203 ? -12.385 33.284 11.658 1.00 57.41 203 ILE A CA 1
ATOM 1641 C C . ILE A 1 203 ? -12.584 34.798 11.671 1.00 57.41 203 ILE A C 1
ATOM 1643 O O . ILE A 1 203 ? -11.759 35.507 11.117 1.00 57.41 203 ILE A O 1
ATOM 1647 N N . ASN A 1 204 ? -13.592 35.333 12.358 1.00 57.09 204 ASN A N 1
ATOM 1648 C CA . ASN A 1 204 ? -13.814 36.779 12.405 1.00 57.09 204 ASN A CA 1
ATOM 1649 C C . ASN A 1 204 ? -12.701 37.517 13.169 1.00 57.09 204 ASN A C 1
ATOM 1651 O O . ASN A 1 204 ? -12.285 38.587 12.743 1.00 57.09 204 ASN A O 1
ATOM 1655 N N . GLN A 1 205 ? -12.156 36.975 14.255 1.00 57.28 205 GLN A N 1
ATOM 1656 C CA . GLN A 1 205 ? -11.075 37.617 15.013 1.00 57.28 205 GLN A CA 1
ATOM 1657 C C . GLN A 1 205 ? -9.729 37.559 14.282 1.00 57.28 205 GLN A C 1
ATOM 1659 O O . GLN A 1 205 ? -8.943 38.491 14.418 1.00 57.28 205 GLN A O 1
ATOM 1664 N N . GLY A 1 206 ? -9.475 36.521 13.481 1.00 54.72 206 GLY A N 1
ATOM 1665 C CA . GLY A 1 206 ? -8.265 36.387 12.667 1.00 54.72 206 GLY A CA 1
ATOM 1666 C C . GLY A 1 206 ? -8.362 37.095 11.312 1.00 54.72 206 GLY A C 1
ATOM 1667 O O . GLY A 1 206 ? -7.424 37.773 10.900 1.00 54.72 206 GLY A O 1
ATOM 1668 N N . LEU A 1 207 ? -9.507 37.003 10.627 1.00 52.78 207 LEU A N 1
ATOM 1669 C CA . LEU A 1 207 ? -9.700 37.556 9.282 1.00 52.78 207 LEU A CA 1
ATOM 1670 C C . LEU A 1 207 ? -10.083 39.030 9.273 1.00 52.78 207 LEU A C 1
ATOM 1672 O O . LEU A 1 207 ? -9.690 39.715 8.339 1.00 52.78 207 LEU A O 1
ATOM 1676 N N . THR A 1 208 ? -10.787 39.564 10.274 1.00 55.03 208 THR A N 1
ATOM 1677 C CA . THR A 1 208 ? -11.143 40.998 10.275 1.00 55.03 208 THR A CA 1
ATOM 1678 C C . THR A 1 208 ? -9.913 41.921 10.363 1.00 55.03 208 THR A C 1
ATOM 1680 O O . THR A 1 208 ? -9.851 42.878 9.585 1.00 55.03 208 THR A O 1
ATOM 1683 N N . PRO A 1 209 ? -8.878 41.653 11.195 1.00 50.28 209 PRO A N 1
ATOM 1684 C CA . PRO A 1 209 ? -7.634 42.430 11.158 1.00 50.28 209 PRO A CA 1
ATOM 1685 C C . PRO A 1 209 ? -6.770 42.135 9.919 1.00 50.28 209 PRO A C 1
ATOM 1687 O O . PRO A 1 209 ? -5.977 42.984 9.513 1.00 50.28 209 PRO A O 1
ATOM 1690 N N . LEU A 1 210 ? -6.925 40.967 9.285 1.00 51.72 210 LEU A N 1
ATOM 1691 C CA . LEU A 1 210 ? -6.231 40.619 8.039 1.00 51.72 210 LEU A CA 1
ATOM 1692 C C . LEU A 1 210 ? -6.857 41.295 6.810 1.00 51.72 210 LEU A C 1
ATOM 1694 O O . LEU A 1 210 ? -6.127 41.822 5.979 1.00 51.72 210 LEU A O 1
ATOM 1698 N N . LEU A 1 211 ? -8.187 41.355 6.722 1.00 51.72 211 LEU A N 1
ATOM 1699 C CA . LEU A 1 211 ? -8.944 42.014 5.651 1.00 51.72 211 LEU A CA 1
ATOM 1700 C C . LEU A 1 211 ? -8.839 43.540 5.719 1.00 51.72 211 LEU A C 1
ATOM 1702 O O . LEU A 1 211 ? -8.752 44.189 4.682 1.00 51.72 211 LEU A O 1
ATOM 1706 N N . SER A 1 212 ? -8.764 44.114 6.923 1.00 54.38 212 SER A N 1
ATOM 1707 C CA . SER A 1 212 ? -8.512 45.553 7.100 1.00 54.38 212 SER A CA 1
ATOM 1708 C C . SER A 1 212 ? -7.054 45.951 6.826 1.00 54.38 212 SER A C 1
ATOM 1710 O O . SER A 1 212 ? -6.797 47.083 6.430 1.00 54.38 212 SER A O 1
ATOM 1712 N N . ARG A 1 213 ? -6.092 45.022 6.949 1.00 49.22 213 ARG A N 1
ATOM 1713 C CA . ARG A 1 213 ? -4.685 45.229 6.539 1.00 49.22 213 ARG A CA 1
ATOM 1714 C C . ARG A 1 213 ? -4.393 44.845 5.086 1.00 49.22 213 ARG A C 1
ATOM 1716 O O . ARG A 1 213 ? -3.353 45.227 4.554 1.00 49.22 213 ARG A O 1
ATOM 1723 N N . LEU A 1 214 ? -5.310 44.141 4.426 1.00 47.47 214 LEU A N 1
ATOM 1724 C CA . LEU A 1 214 ? -5.228 43.758 3.015 1.00 47.47 214 LEU A CA 1
ATOM 1725 C C . LEU A 1 214 ? -5.447 44.929 2.045 1.00 47.47 214 LEU A C 1
ATOM 1727 O O . LEU A 1 214 ? -5.411 44.708 0.847 1.00 47.47 214 LEU A O 1
ATOM 1731 N N . GLN A 1 215 ? -5.585 46.175 2.511 1.00 46.94 215 GLN A N 1
ATOM 1732 C CA . GLN A 1 215 ? -5.446 47.361 1.649 1.00 46.94 215 GLN A CA 1
ATOM 1733 C C . GLN A 1 215 ? -3.977 47.674 1.269 1.00 46.94 215 GLN A C 1
ATOM 1735 O O . GLN A 1 215 ? -3.725 48.604 0.511 1.00 46.94 215 GLN A O 1
ATOM 1740 N N . LEU A 1 216 ? -3.007 46.870 1.728 1.00 50.19 216 LEU A N 1
ATOM 1741 C CA . LEU A 1 216 ? -1.589 46.911 1.335 1.00 50.19 216 LEU A CA 1
ATOM 1742 C C . LEU A 1 216 ? -1.214 45.656 0.515 1.00 50.19 216 LEU A C 1
ATOM 1744 O O . LEU A 1 216 ? -0.457 44.790 0.964 1.00 50.19 216 LEU A O 1
ATOM 1748 N N . ILE A 1 217 ? -1.788 45.525 -0.685 1.00 48.53 217 ILE A N 1
ATOM 1749 C CA . ILE A 1 217 ? -1.624 44.369 -1.593 1.00 48.53 217 ILE A CA 1
ATOM 1750 C C . ILE A 1 217 ? -0.337 44.495 -2.419 1.00 48.53 217 ILE A C 1
ATOM 1752 O O . ILE A 1 217 ? -0.397 44.629 -3.633 1.00 48.53 217 ILE A O 1
ATOM 1756 N N . ASP A 1 218 ? 0.833 44.442 -1.777 1.00 48.81 218 ASP A N 1
ATOM 1757 C CA . ASP A 1 218 ? 2.077 44.281 -2.558 1.00 48.81 218 ASP A CA 1
ATOM 1758 C C . ASP A 1 218 ? 3.181 43.427 -1.908 1.00 48.81 218 ASP A C 1
ATOM 1760 O O . ASP A 1 218 ? 4.250 43.241 -2.480 1.00 48.81 218 ASP A O 1
ATOM 1764 N N . LYS A 1 219 ? 2.960 42.847 -0.714 1.00 51.41 219 LYS A N 1
ATOM 1765 C CA . LYS A 1 219 ? 4.010 42.047 -0.034 1.00 51.41 219 LYS A CA 1
ATOM 1766 C C . LYS A 1 219 ? 3.588 40.727 0.617 1.00 51.41 219 LYS A C 1
ATOM 1768 O O . LYS A 1 219 ? 4.445 40.030 1.148 1.00 51.41 219 LYS A O 1
ATOM 1773 N N . ASN A 1 220 ? 2.318 40.319 0.542 1.00 53.59 220 ASN A N 1
ATOM 1774 C CA . ASN A 1 220 ? 1.800 39.201 1.350 1.00 53.59 220 ASN A CA 1
ATOM 1775 C C . ASN A 1 220 ? 1.079 38.094 0.552 1.00 53.59 220 ASN A C 1
ATOM 1777 O O . ASN A 1 220 ? 0.063 37.564 1.000 1.00 53.59 220 ASN A O 1
ATOM 1781 N N . ILE A 1 221 ? 1.632 37.674 -0.595 1.00 53.97 221 ILE A N 1
ATOM 1782 C CA . ILE A 1 221 ? 1.095 36.561 -1.415 1.00 53.97 221 ILE A CA 1
ATOM 1783 C C . ILE A 1 221 ? 0.903 35.272 -0.587 1.00 53.97 221 ILE A C 1
ATOM 1785 O O . ILE A 1 221 ? -0.090 34.568 -0.756 1.00 53.97 221 ILE A O 1
ATOM 1789 N N . LYS A 1 222 ? 1.794 34.991 0.377 1.00 55.31 222 LYS A N 1
ATOM 1790 C CA . LYS A 1 222 ? 1.680 33.818 1.267 1.00 55.31 222 LYS A CA 1
ATOM 1791 C C . LYS A 1 222 ? 0.444 33.861 2.174 1.00 55.31 222 LYS A C 1
ATOM 1793 O O . LYS A 1 222 ? -0.179 32.831 2.406 1.00 55.31 222 LYS A O 1
ATOM 1798 N N . ILE A 1 223 ? 0.074 35.045 2.660 1.00 57.31 223 ILE A N 1
ATOM 1799 C CA . ILE A 1 223 ? -1.078 35.222 3.554 1.00 57.31 223 ILE A CA 1
ATOM 1800 C C . ILE A 1 223 ? -2.380 35.116 2.758 1.00 57.31 223 ILE A C 1
ATOM 1802 O O . ILE A 1 223 ? -3.317 34.454 3.196 1.00 57.31 223 ILE A O 1
ATOM 1806 N N . VAL A 1 224 ? -2.419 35.697 1.554 1.00 54.34 224 VAL A N 1
ATOM 1807 C CA . VAL A 1 224 ? -3.557 35.549 0.634 1.00 54.34 224 VAL A CA 1
ATOM 1808 C C . VAL A 1 224 ? -3.754 34.079 0.257 1.00 54.34 224 VAL A C 1
ATOM 1810 O O . VAL A 1 224 ? -4.882 33.597 0.283 1.00 54.34 224 VAL A O 1
ATOM 1813 N N . GLY A 1 225 ? -2.667 33.343 0.001 1.00 57.50 225 GLY A N 1
ATOM 1814 C CA . GLY A 1 225 ? -2.707 31.900 -0.246 1.00 57.50 225 GLY A CA 1
ATOM 1815 C C . GLY A 1 225 ? -3.259 31.096 0.936 1.00 57.50 225 GLY A C 1
ATOM 1816 O O . GLY A 1 225 ? -4.085 30.212 0.730 1.00 57.50 225 GLY A O 1
ATOM 1817 N N . ALA A 1 226 ? -2.879 31.435 2.172 1.00 58.50 226 ALA A N 1
ATOM 1818 C CA . ALA A 1 226 ? -3.417 30.789 3.371 1.00 58.50 226 ALA A CA 1
ATOM 1819 C C . ALA A 1 226 ? -4.923 31.055 3.546 1.00 58.50 226 ALA A C 1
ATOM 1821 O O . ALA A 1 226 ? -5.690 30.127 3.795 1.00 58.50 226 ALA A O 1
ATOM 1822 N N . ILE A 1 227 ? -5.369 32.299 3.340 1.00 61.84 227 ILE A N 1
ATOM 1823 C CA . ILE A 1 227 ? -6.794 32.664 3.386 1.00 61.84 227 ILE A CA 1
ATOM 1824 C C . ILE A 1 227 ? -7.572 31.933 2.285 1.00 61.84 227 ILE A C 1
ATOM 1826 O O . ILE A 1 227 ? -8.636 31.374 2.548 1.00 61.84 227 ILE A O 1
ATOM 1830 N N . PHE A 1 228 ? -7.032 31.883 1.066 1.00 62.28 228 PHE A N 1
ATOM 1831 C CA . PHE A 1 228 ? -7.646 31.167 -0.051 1.00 62.28 228 PHE A CA 1
ATOM 1832 C C . PHE A 1 228 ? -7.714 29.656 0.210 1.00 62.28 228 PHE A C 1
ATOM 1834 O O . PHE A 1 228 ? -8.733 29.031 -0.074 1.00 62.28 228 PHE A O 1
ATOM 1841 N N . GLY A 1 229 ? -6.676 29.087 0.830 1.00 65.62 229 GLY A N 1
ATOM 1842 C CA . GLY A 1 229 ? -6.642 27.702 1.294 1.00 65.62 229 GLY A CA 1
ATOM 1843 C C . GLY A 1 229 ? -7.738 27.410 2.317 1.00 65.62 229 GLY A C 1
ATOM 1844 O O . GLY A 1 229 ? -8.494 26.462 2.132 1.00 65.62 229 GLY A O 1
ATOM 1845 N N . ILE A 1 230 ? -7.900 28.265 3.333 1.00 68.44 230 ILE A N 1
ATOM 1846 C CA . ILE A 1 230 ? -8.967 28.143 4.342 1.00 68.44 230 ILE A CA 1
ATOM 1847 C C . ILE A 1 230 ? -10.352 28.249 3.688 1.00 68.44 230 ILE A C 1
ATOM 1849 O O . ILE A 1 230 ? -11.231 27.438 3.977 1.00 68.44 230 ILE A O 1
ATOM 1853 N N . ILE A 1 231 ? -10.553 29.199 2.770 1.00 66.50 231 ILE A N 1
ATOM 1854 C CA . ILE A 1 231 ? -11.818 29.362 2.038 1.00 66.50 231 ILE A CA 1
ATOM 1855 C C . ILE A 1 231 ? -12.119 28.120 1.183 1.00 66.50 231 ILE A C 1
ATOM 1857 O O . ILE A 1 231 ? -13.236 27.605 1.235 1.00 66.50 231 ILE A O 1
ATOM 1861 N N . LEU A 1 232 ? -11.139 27.586 0.444 1.00 65.44 232 LEU A N 1
ATOM 1862 C CA . LEU A 1 232 ? -11.284 26.343 -0.325 1.00 65.44 232 LEU A CA 1
ATOM 1863 C C . LEU A 1 232 ? -11.636 25.150 0.571 1.00 65.44 232 LEU A C 1
ATOM 1865 O O . LEU A 1 232 ? -12.491 24.339 0.209 1.00 65.44 232 LEU A O 1
ATOM 1869 N N . LEU A 1 233 ? -11.016 25.061 1.748 1.00 67.44 233 LEU A N 1
ATOM 1870 C CA . LEU A 1 233 ? -11.280 24.018 2.737 1.00 67.44 233 LEU A CA 1
ATOM 1871 C C . LEU A 1 233 ? -12.711 24.128 3.286 1.00 67.44 233 LEU A C 1
ATOM 1873 O O . LEU A 1 233 ? -13.418 23.123 3.347 1.00 67.44 233 LEU A O 1
ATOM 1877 N N . LEU A 1 234 ? -13.194 25.348 3.558 1.00 69.69 234 LEU A N 1
ATOM 1878 C CA . LEU A 1 234 ? -14.586 25.622 3.939 1.00 69.69 234 LEU A CA 1
ATOM 1879 C C . LEU A 1 234 ? -15.584 25.277 2.821 1.00 69.69 234 LEU A C 1
ATOM 1881 O O . LEU A 1 234 ? -16.651 24.728 3.100 1.00 69.69 234 LEU A O 1
ATOM 1885 N N . PHE A 1 235 ? -15.256 25.542 1.552 1.00 66.00 235 PHE A N 1
ATOM 1886 C CA . PHE A 1 235 ? -16.090 25.134 0.415 1.00 66.00 235 PHE A CA 1
ATOM 1887 C C . PHE A 1 235 ? -16.118 23.613 0.232 1.00 66.00 235 PHE A C 1
ATOM 1889 O O . PHE A 1 235 ? -17.189 23.060 -0.031 1.00 66.00 235 PHE A O 1
ATOM 1896 N N . ARG A 1 236 ? -14.983 22.920 0.417 1.00 65.31 236 ARG A N 1
ATOM 1897 C CA . ARG A 1 236 ? -14.935 21.449 0.424 1.00 65.31 236 ARG A CA 1
ATOM 1898 C C . ARG A 1 236 ? -15.761 20.875 1.572 1.00 65.31 236 ARG A C 1
ATOM 1900 O O . ARG A 1 236 ? -16.577 19.998 1.313 1.00 65.31 236 ARG A O 1
ATOM 1907 N N . LEU A 1 237 ? -15.646 21.431 2.781 1.00 64.94 237 LEU A N 1
ATOM 1908 C CA . LEU A 1 237 ? -16.488 21.096 3.936 1.00 64.94 237 LEU A CA 1
ATOM 1909 C C . LEU A 1 237 ? -17.975 21.307 3.631 1.00 64.94 237 LEU A C 1
ATOM 1911 O O . LEU A 1 237 ? -18.771 20.400 3.842 1.00 64.94 237 LEU A O 1
ATOM 1915 N N . LYS A 1 238 ? -18.365 22.452 3.054 1.00 61.38 238 LYS A N 1
ATOM 1916 C CA . LYS A 1 238 ? -19.759 22.727 2.662 1.00 61.38 238 LYS A CA 1
ATOM 1917 C C . LYS A 1 238 ? -20.270 21.740 1.609 1.00 61.38 238 LYS A C 1
ATOM 1919 O O . LYS A 1 238 ? -21.410 21.287 1.707 1.00 61.38 238 LYS A O 1
ATOM 1924 N N . LYS A 1 239 ? -19.443 21.385 0.620 1.00 60.84 239 LYS A N 1
ATOM 1925 C CA . LYS A 1 239 ? -19.772 20.368 -0.392 1.00 60.84 239 LYS A CA 1
ATOM 1926 C C . LYS A 1 239 ? -19.938 18.987 0.253 1.00 60.84 239 LYS A C 1
ATOM 1928 O O . LYS A 1 239 ? -20.891 18.286 -0.078 1.00 60.84 239 LYS A O 1
ATOM 1933 N N . TYR A 1 240 ? -19.087 18.650 1.224 1.00 59.72 240 TYR A N 1
ATOM 1934 C CA . TYR A 1 240 ? -19.190 17.432 2.031 1.00 59.72 240 TYR A CA 1
ATOM 1935 C C . TYR A 1 240 ? -20.480 17.406 2.867 1.00 59.72 240 TYR A C 1
ATOM 1937 O O . TYR A 1 240 ? -21.212 16.428 2.798 1.00 59.72 240 TYR A O 1
ATOM 1945 N N . ILE A 1 241 ? -20.833 18.497 3.561 1.00 55.94 241 ILE A N 1
ATOM 1946 C CA . ILE A 1 241 ? -22.092 18.63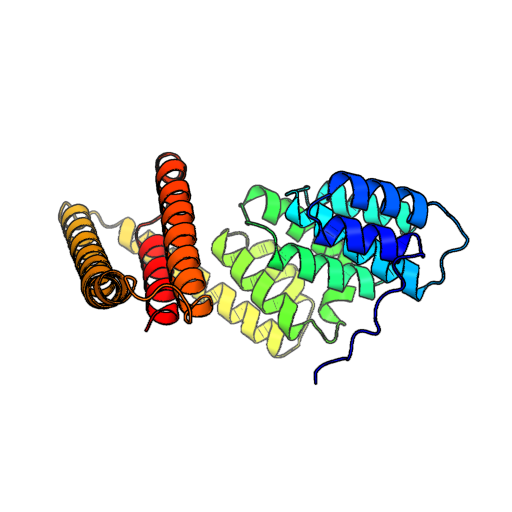8 4.328 1.00 55.94 241 ILE A CA 1
ATOM 1947 C C . ILE A 1 241 ? -23.318 18.518 3.409 1.00 55.94 241 ILE A C 1
ATOM 1949 O O . ILE A 1 241 ? -24.310 17.873 3.749 1.00 55.94 241 ILE A O 1
ATOM 1953 N N . SER A 1 242 ? -23.270 19.129 2.221 1.00 50.28 242 SER A N 1
ATOM 1954 C CA . SER A 1 242 ? -24.375 19.077 1.257 1.00 50.28 242 SER A CA 1
ATOM 1955 C C . SER A 1 242 ? -24.593 17.671 0.692 1.00 50.28 242 SER A C 1
ATOM 1957 O O . SER A 1 242 ? -25.738 17.288 0.458 1.00 50.28 242 SER A O 1
ATOM 1959 N N . HIS A 1 243 ? -23.523 16.899 0.483 1.00 51.81 243 HIS A N 1
ATOM 1960 C CA . HIS A 1 243 ? -23.622 15.498 0.068 1.00 51.81 243 HIS A CA 1
ATOM 1961 C C . HIS A 1 243 ? -23.928 14.553 1.237 1.00 51.81 243 HIS A C 1
ATOM 1963 O O . HIS A 1 243 ? -24.618 13.551 1.040 1.00 51.81 243 HIS A O 1
ATOM 1969 N N . SER A 1 244 ? -23.511 14.887 2.463 1.00 46.66 244 SER A N 1
ATOM 1970 C CA . SER A 1 244 ? -23.778 14.061 3.642 1.00 46.66 244 SER A CA 1
ATOM 1971 C C . SER A 1 244 ? -25.243 14.084 4.069 1.00 46.66 244 SER A C 1
ATOM 1973 O O . SER A 1 244 ? -25.663 13.162 4.748 1.00 46.66 244 SER A O 1
ATOM 1975 N N . LYS A 1 245 ? -26.074 15.036 3.618 1.00 44.50 245 LYS A N 1
ATOM 1976 C CA . LYS A 1 245 ? -27.536 14.971 3.840 1.00 44.50 245 LYS A CA 1
ATOM 1977 C C . LYS A 1 245 ? -28.199 13.699 3.278 1.00 44.50 245 LYS A C 1
ATOM 1979 O O . LYS A 1 245 ? -29.339 13.423 3.628 1.00 44.50 245 LYS A O 1
ATOM 1984 N N . LYS A 1 246 ? -27.507 12.925 2.430 1.00 45.81 246 LYS A N 1
ATOM 1985 C CA . LYS A 1 246 ? -27.966 11.621 1.916 1.00 45.81 246 LYS A CA 1
ATOM 1986 C C . LYS A 1 246 ? -27.294 10.400 2.564 1.00 45.81 246 LYS A C 1
ATOM 1988 O O . LYS A 1 246 ? -27.632 9.282 2.197 1.00 45.81 246 LYS A O 1
ATOM 1993 N N . SER A 1 247 ? -26.365 10.572 3.506 1.00 45.06 247 SER A N 1
ATOM 1994 C CA . SER A 1 247 ? -25.688 9.452 4.178 1.00 45.06 247 SER A CA 1
ATOM 1995 C C . SER A 1 247 ? -25.672 9.669 5.687 1.00 45.06 247 SER A C 1
ATOM 1997 O O . SER A 1 247 ? -25.452 10.782 6.152 1.00 45.06 247 SER A O 1
ATOM 1999 N N . ALA A 1 248 ? -25.931 8.611 6.453 1.00 49.62 248 ALA A N 1
ATOM 2000 C CA . ALA A 1 248 ? -25.972 8.604 7.914 1.00 49.62 248 ALA A CA 1
ATOM 2001 C C . ALA A 1 248 ? -24.582 8.868 8.531 1.00 49.62 248 ALA A C 1
ATOM 2003 O O . ALA A 1 248 ? -23.957 7.991 9.125 1.00 49.62 248 ALA A O 1
ATOM 2004 N N . PHE A 1 249 ? -24.056 10.077 8.345 1.00 53.47 249 PHE A N 1
ATOM 2005 C CA . PHE A 1 249 ? -22.817 10.513 8.965 1.00 53.47 249 PHE A CA 1
ATOM 2006 C C . PHE A 1 249 ? -23.089 10.769 10.441 1.00 53.47 249 PHE A C 1
ATOM 2008 O O . PHE A 1 249 ? -23.855 11.671 10.784 1.00 53.47 249 PHE A O 1
ATOM 2015 N N . SER A 1 250 ? -22.477 9.964 11.313 1.00 55.28 250 SER A N 1
ATOM 2016 C CA . SER A 1 250 ? -22.702 10.107 12.743 1.00 55.28 250 SER A CA 1
ATOM 2017 C C . SER A 1 250 ? -22.179 11.466 13.244 1.00 55.28 250 SER A C 1
ATOM 2019 O O . SER A 1 250 ? -21.093 11.909 12.846 1.00 55.28 250 SER A O 1
ATOM 2021 N N . PRO A 1 251 ? -22.916 12.114 14.157 1.00 52.69 251 PRO A N 1
ATOM 2022 C CA . PRO A 1 251 ? -22.485 13.262 14.954 1.00 52.69 251 PRO A CA 1
ATOM 2023 C C . PRO A 1 251 ? -21.018 13.243 15.423 1.00 52.69 251 PRO A C 1
ATOM 2025 O O . PRO A 1 251 ? -20.311 14.252 15.383 1.00 52.69 251 PRO A O 1
ATOM 2028 N N . GLN A 1 252 ? -20.530 12.067 15.818 1.00 55.94 252 GLN A N 1
ATOM 2029 C CA . GLN A 1 252 ? -19.187 11.852 16.360 1.00 55.94 252 GLN A CA 1
ATOM 2030 C C . GLN A 1 252 ? -18.083 12.005 15.305 1.00 55.94 252 GLN A C 1
ATOM 2032 O O . GLN A 1 252 ? -17.026 12.562 15.601 1.00 55.94 252 GLN A O 1
ATOM 2037 N N . ARG A 1 253 ? -18.327 11.583 14.055 1.00 55.12 253 ARG A N 1
ATOM 2038 C CA . ARG A 1 253 ? -17.365 11.777 12.954 1.00 55.12 253 ARG A CA 1
ATOM 2039 C C . ARG A 1 253 ? -17.210 13.249 12.590 1.00 55.12 253 ARG A C 1
ATOM 2041 O O . ARG A 1 253 ? -16.108 13.686 12.275 1.00 55.12 253 ARG A O 1
ATOM 2048 N N . TRP A 1 254 ? -18.294 14.018 12.688 1.00 60.44 254 TRP A N 1
ATOM 2049 C CA . TRP A 1 254 ? -18.248 15.471 12.519 1.00 60.44 254 TRP A CA 1
ATOM 2050 C C . TRP A 1 254 ? -17.419 16.149 13.602 1.00 60.44 254 TRP A C 1
ATOM 2052 O O . TRP A 1 254 ? -16.581 16.986 13.278 1.00 60.44 254 TRP A O 1
ATOM 2062 N N . LYS A 1 255 ? -17.609 15.755 14.865 1.00 56.84 255 LYS A N 1
ATOM 2063 C CA . LYS A 1 255 ? -16.807 16.256 15.986 1.00 56.84 255 LYS A CA 1
ATOM 2064 C C . LYS A 1 255 ? -15.318 15.955 15.791 1.00 56.84 255 LYS A C 1
ATOM 2066 O O . LYS A 1 255 ? -14.509 16.864 15.900 1.00 56.84 255 LYS A O 1
ATOM 2071 N N . PHE A 1 256 ? -14.973 14.729 15.394 1.00 63.78 256 PHE A N 1
ATOM 2072 C CA . PHE A 1 256 ? -13.586 14.345 15.117 1.00 63.78 256 PHE A CA 1
ATOM 2073 C C . PHE A 1 256 ? -12.950 15.174 13.989 1.00 63.78 256 PHE A C 1
ATOM 2075 O O . PHE A 1 256 ? -11.834 15.663 14.137 1.00 63.78 256 PHE A O 1
ATOM 2082 N N . LEU A 1 257 ? -13.663 15.377 12.874 1.00 59.00 257 LEU A N 1
ATOM 2083 C CA . LEU A 1 257 ? -13.177 16.208 11.766 1.00 59.00 257 LEU A CA 1
ATOM 2084 C C . LEU A 1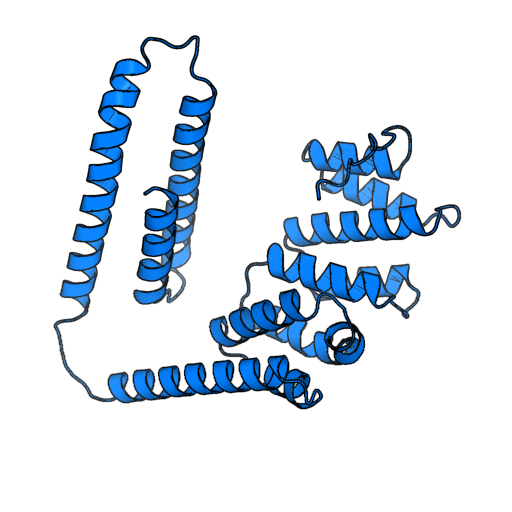 257 ? -13.003 17.679 12.174 1.00 59.00 257 LEU A C 1
ATOM 2086 O O . LEU A 1 257 ? -12.044 18.320 11.750 1.00 59.00 257 LEU A O 1
ATOM 2090 N N . LEU A 1 258 ? -13.910 18.209 12.998 1.00 60.44 258 LEU A N 1
ATOM 2091 C CA . LEU A 1 258 ? -13.823 19.566 13.544 1.00 60.44 258 LEU A CA 1
ATOM 2092 C C . LEU A 1 258 ? -12.653 19.722 14.518 1.00 60.44 258 LEU A C 1
ATOM 2094 O O . LEU A 1 258 ? -11.937 20.715 14.425 1.00 60.44 258 LEU A O 1
ATOM 2098 N N . ASP A 1 259 ? -12.421 18.745 15.394 1.00 63.25 259 ASP A N 1
ATOM 2099 C CA . ASP A 1 259 ? -11.293 18.760 16.328 1.00 63.25 259 ASP A CA 1
ATOM 2100 C C . ASP A 1 259 ? -9.953 18.689 15.572 1.00 63.25 259 ASP A C 1
ATOM 2102 O O . ASP A 1 259 ? -9.045 19.459 15.874 1.00 63.25 259 ASP A O 1
ATOM 2106 N N . GLN A 1 260 ? -9.848 17.856 14.526 1.00 60.50 260 GLN A N 1
ATOM 2107 C CA . GLN A 1 260 ? -8.672 17.802 13.637 1.00 60.50 260 GLN A CA 1
ATOM 2108 C C . GLN A 1 260 ? -8.445 19.125 12.890 1.00 60.50 260 GLN A C 1
ATOM 2110 O O . GLN A 1 260 ? -7.315 19.591 12.759 1.00 60.50 260 GLN A O 1
ATOM 2115 N N . PHE A 1 261 ? -9.520 19.757 12.418 1.00 59.25 261 PHE A N 1
ATOM 2116 C CA . PHE A 1 261 ? -9.443 21.048 11.737 1.00 59.25 261 PHE A CA 1
ATOM 2117 C C . PHE A 1 261 ? -9.031 22.183 12.684 1.00 59.25 261 PHE A C 1
ATOM 2119 O O . PHE A 1 261 ? -8.232 23.034 12.304 1.00 59.25 261 PHE A O 1
ATOM 2126 N N . LEU A 1 262 ? -9.541 22.188 13.920 1.00 57.44 262 LEU A N 1
ATOM 2127 C CA . LEU A 1 262 ? -9.152 23.150 14.951 1.00 57.44 262 LEU A CA 1
ATOM 2128 C C . LEU A 1 262 ? -7.685 22.980 15.356 1.00 57.44 262 LEU A C 1
ATOM 2130 O O . LEU A 1 262 ? -6.983 23.981 15.431 1.00 57.44 262 LEU A O 1
ATOM 2134 N N . LEU A 1 263 ? -7.218 21.739 15.529 1.00 60.41 263 LEU A N 1
ATOM 2135 C CA . LEU A 1 263 ? -5.807 21.413 15.781 1.00 60.41 263 LEU A CA 1
ATOM 2136 C C . LEU A 1 263 ? -4.874 21.878 14.657 1.00 60.41 263 LEU A C 1
ATOM 2138 O O . LEU A 1 263 ? -3.739 22.251 14.923 1.00 60.41 263 LEU A O 1
ATOM 2142 N N . ALA A 1 264 ? -5.336 21.857 13.406 1.00 52.94 264 ALA A N 1
ATOM 2143 C CA . ALA A 1 264 ? -4.546 22.311 12.264 1.00 52.94 264 ALA A CA 1
ATOM 2144 C C . ALA A 1 264 ? -4.465 23.847 12.137 1.00 52.94 264 ALA A C 1
ATOM 2146 O O . ALA A 1 264 ? -3.638 24.348 11.376 1.00 52.94 264 ALA A O 1
ATOM 2147 N N . ILE A 1 265 ? -5.344 24.589 12.822 1.00 52.38 265 ILE A N 1
ATOM 2148 C CA . ILE A 1 265 ? -5.439 26.058 12.740 1.00 52.38 265 ILE A CA 1
ATOM 2149 C C . ILE A 1 265 ? -4.926 26.751 14.011 1.00 52.38 265 ILE A C 1
ATOM 2151 O O . ILE A 1 265 ? -4.505 27.906 13.921 1.00 52.38 265 ILE A O 1
ATOM 2155 N N . SER A 1 266 ? -4.982 26.087 15.171 1.00 45.88 266 SER A N 1
ATOM 2156 C CA . SER A 1 266 ? -4.381 26.550 16.433 1.00 45.88 266 SER A CA 1
ATOM 2157 C C . SER A 1 266 ? -2.860 26.504 16.393 1.00 45.88 266 SER A C 1
ATOM 2159 O O . SER A 1 266 ? -2.243 27.487 16.856 1.00 45.88 266 SER A O 1
#

Sequence (266 aa):
MASATLPMDYKTPFGYAYKLYVEGKDEHSLYILDNYLKNANCSENTYEQALILCLTIMCEQRRSWTEMEEKLLHNYQGKIPDSIVVNWIITYLENSEFTKENYAQMINSLYRYQDAILKSELKDSILPKLVNCACSVQLTEPLKAILANSRGELENSLLLRIQAQEEELKMNLERSKTPDPSEDEGEFALTLKLQFSKVSRLINQGLTPLLSRLQLIDKNIKIVGAIFGIILLLFRLKKYISHSKKSAFSPQRWKFLLDQFLLAIS

Secondary structure (DSSP, 8-state):
---------TTSHHHHHHHHHHTT-HHHHHHHHHHHHHSTT--HHHHHHHHHHHHHHHHHTT--HHHHHHHHHHHTTT---HHHHHHHHHHHHHHPPPPHHHHHHHHHHHGGGHHHHHH-TTHHHHHHHHHHHHHHHT--HHHHHHHHT--SHHHHHHHHHHHHHHHHHHHHHHHHHS---SSHHHHHHHHHHHHHHHHHHHHHHHHHHHHHHTT-TTS-HHHHHHHHHHHHHHHHHHHHHHHHTTS---HHHHHHHHHHHHHHH-

Organism: Schizosaccharomyces pombe (strain 972 / ATCC 24843) (NCBI:txid284812)

Radius of gyration: 23.28 Å; chains: 1; bounding box: 54×63×53 Å